Protein AF-A0A0D8XYV3-F1 (afdb_monomer)

Foldse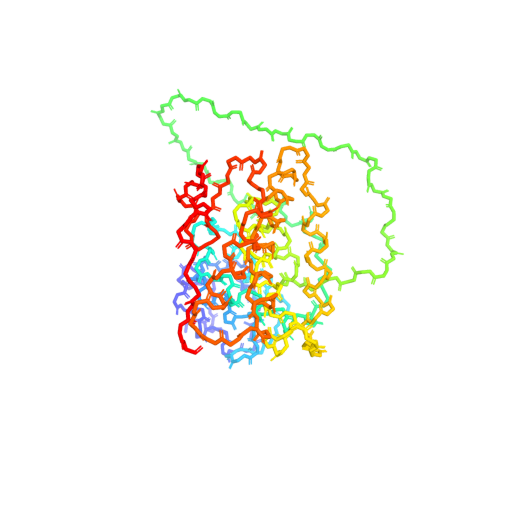ek 3Di:
DCVVCVVVCLAPLVCVLVNQVDPCCPPNLVHDQHDLVVLLVQLDPPRHHNDPSSVVSSLVSLVVDDPVSCLVCLLSLLVSLLSQPPFDPDPVVPPVPPDDDPPDDDDPDDDDDDPPPPDDDPPPPDDDDDDDRGGSSLVSQLVSLLVDLLSLLLNLVSLQVQQAPDPVRPHGDPRRNVSSVVSNVSSLVSQDDPSNVLSCLVVVQVVLLVCLCVQLVVFDPDPRSQVSSLVSLVVGDRPDWAADNVDRVHIDDDDPSNPDDDDPD

Organism: Dictyocaulus viviparus (NCBI:txid29172)

Structure (mmCIF, N/CA/C/O backbone):
data_AF-A0A0D8XYV3-F1
#
_entry.id   AF-A0A0D8XYV3-F1
#
loop_
_atom_site.group_PDB
_atom_site.id
_atom_site.type_symbol
_atom_site.label_atom_id
_atom_site.label_alt_id
_atom_site.label_comp_id
_atom_site.label_asym_id
_atom_site.label_entity_id
_atom_site.label_seq_id
_atom_site.pdbx_PDB_ins_code
_atom_site.Cartn_x
_atom_site.Cartn_y
_atom_site.Cartn_z
_atom_site.occupancy
_atom_site.B_iso_or_equiv
_atom_site.auth_seq_id
_atom_site.auth_comp_id
_atom_site.auth_asym_id
_atom_site.auth_atom_id
_atom_site.pdbx_PDB_model_num
ATOM 1 N N . MET A 1 1 ? 27.106 -12.490 -27.593 1.00 59.62 1 MET A N 1
ATOM 2 C CA . MET A 1 1 ? 25.856 -12.233 -28.343 1.00 59.62 1 MET A CA 1
ATOM 3 C C . MET A 1 1 ? 25.058 -11.089 -27.741 1.00 59.62 1 MET A C 1
ATOM 5 O O . MET A 1 1 ? 24.997 -10.066 -28.399 1.00 59.62 1 MET A O 1
ATOM 9 N N . VAL A 1 2 ? 24.574 -11.189 -26.493 1.00 62.56 2 VAL A N 1
ATOM 10 C CA . VAL A 1 2 ? 23.788 -10.130 -25.807 1.00 62.56 2 VAL A CA 1
ATOM 11 C C . VAL A 1 2 ? 24.398 -8.721 -25.936 1.00 62.56 2 VAL A C 1
ATOM 13 O O . VAL A 1 2 ? 23.690 -7.763 -26.206 1.00 62.56 2 VAL A O 1
ATOM 16 N N . ARG A 1 3 ? 25.727 -8.604 -25.822 1.00 67.44 3 ARG A N 1
ATOM 17 C CA . ARG A 1 3 ? 26.468 -7.332 -25.942 1.00 67.44 3 ARG A CA 1
ATOM 18 C C . ARG A 1 3 ? 26.618 -6.794 -27.366 1.00 67.44 3 ARG A C 1
ATOM 20 O O . ARG A 1 3 ? 26.698 -5.592 -27.559 1.00 67.44 3 ARG A O 1
ATOM 27 N N . LEU A 1 4 ? 26.748 -7.690 -28.341 1.00 72.81 4 LEU A N 1
ATOM 28 C CA . LEU A 1 4 ? 27.068 -7.336 -29.729 1.00 72.81 4 LEU A CA 1
ATOM 29 C C . LEU A 1 4 ? 25.800 -7.074 -30.546 1.00 72.81 4 LEU A C 1
ATOM 31 O O . LEU A 1 4 ? 25.838 -6.308 -31.499 1.00 72.81 4 LEU A O 1
ATOM 35 N N . GLN A 1 5 ? 24.693 -7.719 -30.170 1.00 79.75 5 GLN A N 1
ATOM 36 C CA . GLN A 1 5 ? 23.411 -7.615 -30.854 1.00 79.75 5 GLN A CA 1
ATOM 37 C C . GLN A 1 5 ? 22.266 -7.791 -29.837 1.00 79.75 5 GLN A C 1
ATOM 39 O O . GLN A 1 5 ? 21.660 -8.863 -29.766 1.00 79.75 5 GLN A O 1
ATOM 44 N N . PRO A 1 6 ? 21.990 -6.771 -29.004 1.00 79.12 6 PRO A N 1
ATOM 45 C CA . PRO A 1 6 ? 20.964 -6.850 -27.960 1.00 79.12 6 PRO A CA 1
ATOM 46 C C . PRO A 1 6 ? 19.558 -7.090 -28.527 1.00 79.12 6 PRO A C 1
ATOM 48 O O . PRO A 1 6 ? 18.758 -7.788 -27.913 1.00 79.12 6 PRO A O 1
ATOM 51 N N . GLU A 1 7 ? 19.280 -6.608 -29.740 1.00 80.56 7 GLU A N 1
ATOM 52 C CA . GLU A 1 7 ? 18.013 -6.841 -30.448 1.00 80.56 7 GLU A CA 1
ATOM 53 C C . GLU A 1 7 ? 17.745 -8.326 -30.732 1.00 80.56 7 GLU A C 1
ATOM 55 O O . GLU A 1 7 ? 16.598 -8.760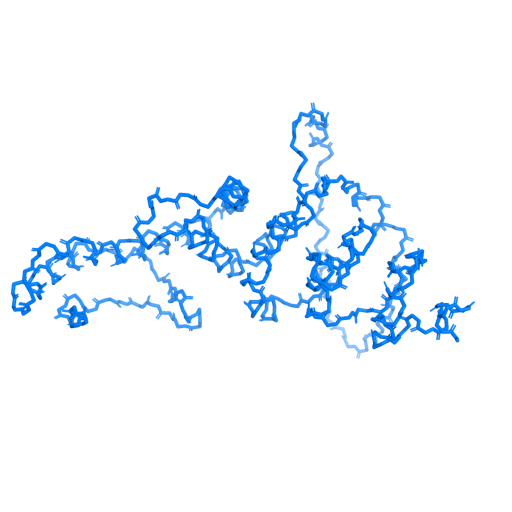 -30.731 1.00 80.56 7 GLU A O 1
ATOM 60 N N . ALA A 1 8 ? 18.791 -9.137 -30.918 1.00 84.31 8 ALA A N 1
ATOM 61 C CA . ALA A 1 8 ? 18.629 -10.565 -31.189 1.00 84.31 8 ALA A CA 1
ATOM 62 C C . ALA A 1 8 ? 18.135 -11.351 -29.964 1.00 84.31 8 ALA A C 1
ATOM 64 O O . ALA A 1 8 ? 17.688 -12.483 -30.112 1.00 84.31 8 ALA A O 1
ATOM 65 N N . VAL A 1 9 ? 18.223 -10.775 -28.760 1.00 86.75 9 VAL A N 1
ATOM 66 C CA . VAL A 1 9 ? 17.868 -11.431 -27.490 1.00 86.75 9 VAL A CA 1
ATOM 67 C C . VAL A 1 9 ? 16.826 -10.656 -26.683 1.00 86.75 9 VAL A C 1
ATOM 69 O O . VAL A 1 9 ? 16.429 -11.117 -25.619 1.00 86.75 9 VAL A O 1
ATOM 72 N N . SER A 1 10 ? 16.350 -9.507 -27.173 1.00 86.62 10 SER A N 1
ATOM 73 C CA . SER A 1 10 ? 15.409 -8.635 -26.449 1.00 86.62 10 SER A CA 1
ATOM 74 C C . SER A 1 10 ? 14.051 -9.291 -26.177 1.00 86.62 10 SER A C 1
ATOM 76 O O . SER A 1 10 ? 13.342 -8.885 -25.261 1.00 86.62 10 SER A O 1
ATOM 78 N N . HIS A 1 11 ? 13.700 -10.325 -26.943 1.00 89.38 11 HIS A N 1
ATOM 79 C CA . HIS A 1 11 ? 12.503 -11.143 -26.750 1.00 89.38 11 HIS A CA 1
ATOM 80 C C . HIS A 1 11 ? 12.613 -12.126 -25.568 1.00 89.38 11 HIS A C 1
ATOM 82 O O . HIS A 1 11 ? 11.607 -12.715 -25.181 1.00 89.38 11 HIS A O 1
ATOM 88 N N . MET A 1 12 ? 13.811 -12.310 -25.001 1.00 91.31 12 MET A N 1
ATOM 89 C CA . MET A 1 12 ? 14.082 -13.213 -23.881 1.00 91.31 12 MET A CA 1
ATOM 90 C C . MET A 1 12 ? 14.310 -12.404 -22.593 1.00 91.31 12 MET A C 1
ATOM 92 O O . MET A 1 12 ? 15.411 -11.877 -22.389 1.00 91.31 12 MET A O 1
ATOM 96 N N . PRO A 1 13 ? 13.319 -12.289 -21.690 1.00 90.88 13 PRO A N 1
ATOM 97 C CA . PRO A 1 13 ? 13.474 -11.508 -20.462 1.00 90.88 13 PRO A CA 1
ATOM 98 C C . PRO A 1 13 ? 14.575 -12.053 -19.533 1.00 90.88 13 PRO A C 1
ATOM 100 O O . PRO A 1 13 ? 15.171 -11.291 -18.771 1.00 90.88 13 PRO A O 1
ATOM 103 N N . GLU A 1 14 ? 14.919 -13.340 -19.619 1.00 90.44 14 GLU A N 1
ATOM 104 C CA . GLU A 1 14 ? 15.987 -13.975 -18.835 1.00 90.44 14 GLU A CA 1
ATOM 105 C C . GLU A 1 14 ? 17.388 -13.470 -19.210 1.00 90.44 14 GLU A C 1
ATOM 107 O O . GLU A 1 14 ? 18.322 -13.587 -18.414 1.00 90.44 14 GLU A O 1
ATOM 112 N N . ALA A 1 15 ? 17.554 -12.888 -20.403 1.00 90.12 15 ALA A N 1
ATOM 113 C CA . ALA A 1 15 ? 18.817 -12.287 -20.828 1.00 90.12 15 ALA A CA 1
ATOM 114 C C . ALA A 1 15 ? 19.040 -10.889 -20.220 1.00 90.12 15 ALA A C 1
ATOM 116 O O . ALA A 1 15 ? 20.171 -10.389 -20.219 1.00 90.12 15 ALA A O 1
ATOM 117 N N . LEU A 1 16 ? 17.988 -10.264 -19.673 1.00 89.69 16 LEU A N 1
ATOM 118 C CA . LEU A 1 16 ? 18.017 -8.886 -19.183 1.00 89.69 16 LEU A CA 1
ATOM 119 C C . LEU A 1 16 ? 19.028 -8.674 -18.040 1.00 89.69 16 LEU A C 1
ATOM 121 O O . LEU A 1 16 ? 19.813 -7.731 -18.131 1.00 89.69 16 LEU A O 1
ATOM 125 N N . PRO A 1 17 ? 19.122 -9.544 -17.010 1.00 89.44 17 PRO A N 1
ATOM 126 C CA . PRO A 1 17 ? 20.128 -9.402 -15.954 1.00 89.44 17 PRO A CA 1
ATOM 127 C C . PRO A 1 17 ? 21.573 -9.415 -16.465 1.00 89.44 17 PRO A C 1
ATOM 129 O O . PRO A 1 17 ? 22.453 -8.822 -15.845 1.00 89.44 17 PRO A O 1
ATOM 132 N N . ILE A 1 18 ? 21.836 -10.112 -17.575 1.00 87.31 18 ILE A N 1
ATOM 133 C CA . ILE A 1 18 ? 23.169 -10.177 -18.188 1.00 87.31 18 ILE A CA 1
ATOM 134 C C . ILE A 1 18 ? 23.442 -8.886 -18.960 1.00 87.31 18 ILE A C 1
ATOM 136 O O . ILE A 1 18 ? 24.534 -8.338 -18.852 1.00 87.31 18 ILE A O 1
ATOM 140 N N . PHE A 1 19 ? 22.445 -8.387 -19.694 1.00 85.81 19 PHE A N 1
ATOM 141 C CA . PHE A 1 19 ? 22.530 -7.134 -20.441 1.00 85.81 19 PHE A CA 1
ATOM 142 C C . PHE A 1 19 ? 22.764 -5.918 -19.533 1.00 85.81 19 PHE A C 1
ATOM 144 O O . PHE A 1 19 ? 23.642 -5.104 -19.802 1.00 85.81 19 PHE A O 1
ATOM 151 N N . LEU A 1 20 ? 22.038 -5.833 -18.415 1.00 86.69 20 LEU A N 1
ATOM 152 C CA . LEU A 1 20 ? 22.082 -4.691 -17.495 1.00 86.69 20 LEU A CA 1
ATOM 153 C C . LEU A 1 20 ? 23.380 -4.554 -16.686 1.00 86.69 20 LEU A C 1
ATOM 155 O O . LEU A 1 20 ? 23.578 -3.540 -16.019 1.00 86.69 20 LEU A O 1
ATOM 159 N N . ARG A 1 21 ? 24.262 -5.560 -16.707 1.00 81.75 21 ARG A N 1
ATOM 160 C CA . ARG A 1 21 ? 25.579 -5.486 -16.048 1.00 81.75 21 ARG A CA 1
ATOM 161 C C . ARG A 1 21 ? 26.592 -4.649 -16.830 1.00 81.75 21 ARG A C 1
ATOM 163 O O . ARG A 1 21 ? 27.647 -4.336 -16.285 1.00 81.75 21 ARG A O 1
ATOM 170 N N . ASP A 1 22 ? 26.281 -4.297 -18.074 1.00 69.81 22 ASP A N 1
ATOM 171 C CA . ASP A 1 22 ? 27.136 -3.489 -18.937 1.00 69.81 22 ASP A CA 1
ATOM 172 C C . ASP A 1 22 ? 26.581 -2.069 -19.127 1.00 69.81 22 ASP A C 1
ATOM 174 O O . ASP A 1 22 ? 25.395 -1.801 -18.955 1.00 69.81 22 ASP A O 1
ATOM 178 N N . SER A 1 23 ? 27.447 -1.136 -19.525 1.00 59.84 23 SER A N 1
ATOM 179 C CA . SER A 1 23 ? 27.144 0.302 -19.581 1.00 59.84 23 SER A CA 1
ATOM 180 C C . SER A 1 23 ? 26.202 0.736 -20.717 1.00 59.84 23 SER A C 1
ATOM 182 O O . SER A 1 23 ? 25.879 1.920 -20.815 1.00 59.84 23 SER A O 1
ATOM 184 N N . SER A 1 24 ? 25.780 -0.173 -21.604 1.00 67.69 24 SER A N 1
ATOM 185 C CA . SER A 1 24 ? 24.908 0.159 -22.739 1.00 67.69 24 SER A CA 1
ATOM 186 C C . SER A 1 24 ? 23.449 -0.134 -22.397 1.00 67.69 24 SER A C 1
ATOM 188 O O . SER A 1 24 ? 22.956 -1.230 -22.623 1.00 67.69 24 SER A O 1
ATOM 190 N N . ILE A 1 25 ? 22.756 0.866 -21.853 1.00 73.38 25 ILE A N 1
ATOM 191 C CA . ILE A 1 25 ? 21.325 0.793 -21.489 1.00 73.38 25 ILE A CA 1
ATOM 192 C C . ILE A 1 25 ? 20.432 1.210 -22.680 1.00 73.38 25 ILE A C 1
ATOM 194 O O . ILE A 1 25 ? 19.200 1.162 -22.617 1.00 73.38 25 ILE A O 1
ATOM 198 N N . ALA A 1 26 ? 21.050 1.611 -23.798 1.00 68.56 26 ALA A N 1
ATOM 199 C CA . ALA A 1 26 ? 20.346 1.900 -25.038 1.00 68.56 26 ALA A CA 1
ATOM 200 C C . ALA A 1 26 ? 19.484 0.689 -25.431 1.00 68.56 26 ALA A C 1
ATOM 202 O O . ALA A 1 26 ? 19.934 -0.452 -25.354 1.00 68.56 26 ALA A O 1
ATOM 203 N N . HIS A 1 27 ? 18.244 0.944 -25.846 1.00 76.12 27 HIS A N 1
ATOM 204 C CA . HIS A 1 27 ? 17.263 -0.063 -26.275 1.00 76.12 27 HIS A CA 1
ATOM 205 C C . HIS A 1 27 ? 16.573 -0.888 -25.177 1.00 76.12 27 HIS A C 1
ATOM 207 O O . HIS A 1 27 ? 15.691 -1.660 -25.524 1.00 76.12 27 HIS A O 1
ATOM 213 N N . VAL A 1 28 ? 16.849 -0.715 -23.873 1.00 85.44 28 VAL A N 1
ATOM 214 C CA . VAL A 1 28 ? 16.142 -1.506 -22.830 1.00 85.44 28 VAL A CA 1
ATOM 215 C C . VAL A 1 28 ? 14.613 -1.331 -22.863 1.00 85.44 28 VAL A C 1
ATOM 217 O O . VAL A 1 28 ? 13.876 -2.259 -22.557 1.00 85.44 28 VAL A O 1
ATOM 220 N N . LEU A 1 29 ? 14.120 -0.172 -23.313 1.00 86.31 29 LEU A N 1
ATOM 221 C CA . LEU A 1 29 ? 12.684 0.120 -23.430 1.00 86.31 29 LEU A CA 1
ATOM 222 C C . LEU A 1 29 ? 11.945 -0.753 -24.460 1.00 86.31 29 LEU A C 1
ATOM 224 O O . LEU A 1 29 ? 10.721 -0.796 -24.433 1.00 86.31 29 LEU A O 1
ATOM 228 N N . THR A 1 30 ? 12.652 -1.423 -25.374 1.00 85.19 30 THR A N 1
ATOM 229 C CA . THR A 1 30 ? 12.041 -2.299 -26.390 1.00 85.19 30 THR A CA 1
ATOM 230 C C . THR A 1 30 ? 12.120 -3.782 -26.026 1.00 85.19 30 THR A C 1
ATOM 232 O O . THR A 1 30 ? 11.785 -4.638 -26.845 1.00 85.19 30 THR A O 1
ATOM 235 N N . TRP A 1 31 ? 12.581 -4.105 -24.815 1.00 91.00 31 TRP A N 1
ATOM 236 C CA . TRP A 1 31 ? 12.692 -5.484 -24.350 1.00 91.00 31 TRP A CA 1
ATOM 237 C C . TRP A 1 31 ? 11.334 -6.072 -23.967 1.00 91.00 31 TRP A C 1
ATOM 239 O O . TRP A 1 31 ? 10.420 -5.359 -23.551 1.00 91.00 31 TRP A O 1
ATOM 249 N N . ALA A 1 32 ? 11.225 -7.398 -24.068 1.00 93.06 32 ALA A N 1
ATOM 250 C CA . ALA A 1 32 ? 10.077 -8.150 -23.582 1.00 93.06 32 ALA A CA 1
ATOM 251 C C . ALA A 1 32 ? 9.823 -7.883 -22.091 1.00 93.06 32 ALA A C 1
ATOM 253 O O . ALA A 1 32 ? 10.744 -7.581 -21.329 1.00 93.06 32 ALA A O 1
ATOM 254 N N . ILE A 1 33 ? 8.562 -8.011 -21.673 1.00 94.56 33 ILE A N 1
ATOM 255 C CA . ILE A 1 33 ? 8.130 -7.804 -20.287 1.00 94.56 33 ILE A CA 1
ATOM 256 C C . ILE A 1 33 ? 8.833 -8.826 -19.383 1.00 94.56 33 ILE A C 1
ATOM 258 O O . ILE A 1 33 ? 8.713 -10.033 -19.590 1.00 94.56 33 ILE A O 1
ATOM 262 N N . CYS A 1 34 ? 9.571 -8.348 -18.379 1.00 95.94 34 CYS A N 1
ATOM 263 C CA . CYS A 1 34 ? 10.203 -9.203 -17.375 1.00 95.94 34 CYS A CA 1
ATOM 264 C C . CYS A 1 34 ? 9.282 -9.442 -16.166 1.00 95.94 34 CYS A C 1
ATOM 266 O O . CYS A 1 34 ? 8.194 -8.870 -16.066 1.00 95.94 34 CYS A O 1
ATOM 268 N N . SER A 1 35 ? 9.696 -10.306 -15.233 1.00 96.94 35 SER A N 1
ATOM 269 C CA . SER A 1 35 ? 8.917 -10.586 -14.017 1.00 96.94 35 SER A CA 1
ATOM 270 C C . SER A 1 35 ? 8.796 -9.348 -13.109 1.00 96.94 35 SER A C 1
ATOM 272 O O . SER A 1 35 ? 9.703 -8.507 -13.109 1.00 96.94 35 SER A O 1
ATOM 274 N N . PRO A 1 36 ? 7.751 -9.236 -12.261 1.00 97.56 36 PRO A N 1
ATOM 275 C CA . PRO A 1 36 ? 7.618 -8.103 -11.343 1.00 97.56 36 PRO A CA 1
ATOM 276 C C . PRO A 1 36 ? 8.818 -7.986 -10.399 1.00 97.56 36 PRO A C 1
ATOM 278 O O . PRO A 1 36 ? 9.320 -6.894 -10.160 1.00 97.56 36 PRO A O 1
ATOM 281 N N . THR A 1 37 ? 9.348 -9.121 -9.930 1.00 96.31 37 THR A N 1
ATOM 282 C CA . THR A 1 37 ? 10.561 -9.173 -9.103 1.00 96.31 37 THR A CA 1
ATOM 283 C C . THR A 1 37 ? 11.764 -8.542 -9.806 1.00 96.31 37 THR A C 1
ATOM 285 O O . THR A 1 37 ? 12.513 -7.787 -9.185 1.00 96.31 37 THR A O 1
ATOM 288 N N . MET A 1 38 ? 11.945 -8.818 -11.103 1.00 96.00 38 MET A N 1
ATOM 289 C CA . MET A 1 38 ? 13.021 -8.215 -11.886 1.00 96.00 38 MET A CA 1
ATOM 290 C C . MET A 1 38 ? 12.790 -6.711 -12.066 1.00 96.00 38 MET A C 1
ATOM 292 O O . MET A 1 38 ? 13.710 -5.933 -11.828 1.00 96.00 38 MET A O 1
ATOM 296 N N . ALA A 1 39 ? 11.572 -6.282 -12.403 1.00 96.56 39 ALA A N 1
ATOM 297 C CA . ALA A 1 39 ? 11.246 -4.861 -12.531 1.00 96.56 39 ALA A CA 1
ATOM 298 C C . ALA A 1 39 ? 11.486 -4.085 -11.223 1.00 96.56 39 ALA A C 1
ATOM 300 O O . ALA A 1 39 ? 12.151 -3.053 -11.230 1.00 96.56 39 ALA A O 1
ATOM 301 N N . LEU A 1 40 ? 11.041 -4.619 -10.081 1.00 95.62 40 LEU A N 1
ATOM 302 C CA . LEU A 1 40 ? 11.269 -4.026 -8.757 1.00 95.62 40 LEU A CA 1
ATOM 303 C C . LEU A 1 40 ? 12.760 -3.901 -8.422 1.00 95.62 40 LEU A C 1
ATOM 305 O O . LEU A 1 40 ? 13.170 -2.927 -7.790 1.00 95.62 40 LEU A O 1
ATOM 309 N N . SER A 1 41 ? 13.593 -4.846 -8.876 1.00 94.88 41 SER A N 1
ATOM 310 C CA . SER A 1 41 ? 15.048 -4.767 -8.678 1.00 94.88 41 SER A CA 1
ATOM 311 C C . SER A 1 41 ? 15.683 -3.547 -9.357 1.00 94.88 41 SER A C 1
ATOM 313 O O . SER A 1 41 ? 16.718 -3.078 -8.892 1.00 94.88 41 SER A O 1
ATOM 315 N N . LEU A 1 42 ? 15.046 -3.003 -10.403 1.00 93.25 42 LEU A N 1
ATOM 316 C CA . LEU A 1 42 ? 15.492 -1.812 -11.136 1.00 93.25 42 LEU A CA 1
ATOM 317 C C . LEU A 1 42 ? 15.022 -0.499 -10.502 1.00 93.25 42 LEU A C 1
ATOM 319 O O . LEU A 1 42 ? 15.542 0.560 -10.847 1.00 93.25 42 LEU A O 1
ATOM 323 N N . LEU A 1 43 ? 14.061 -0.560 -9.575 1.00 93.12 43 LEU A N 1
ATOM 324 C CA . LEU A 1 43 ? 13.578 0.599 -8.818 1.00 93.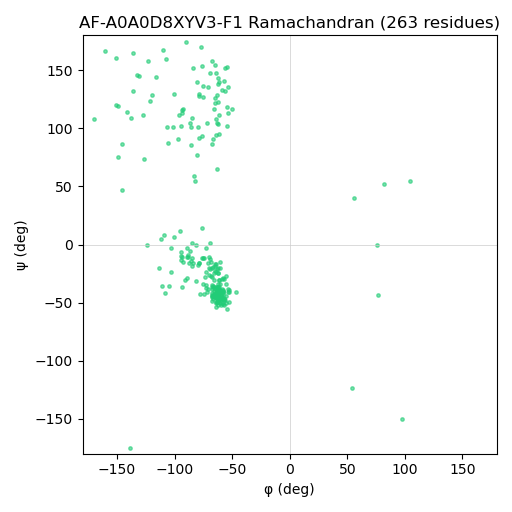12 43 LEU A CA 1
ATOM 325 C C . LEU A 1 43 ? 14.414 0.871 -7.560 1.00 93.12 43 LEU A C 1
ATOM 327 O O . LEU A 1 43 ? 14.187 1.859 -6.868 1.00 93.12 43 LEU A O 1
ATOM 331 N N . THR A 1 44 ? 15.379 0.003 -7.238 1.00 90.12 44 THR A N 1
ATOM 332 C CA . THR A 1 44 ? 16.239 0.153 -6.058 1.00 90.12 44 THR A CA 1
ATOM 333 C C . THR A 1 44 ? 17.709 -0.024 -6.436 1.00 90.12 44 THR A C 1
ATOM 335 O O . THR A 1 44 ? 18.028 -0.881 -7.257 1.00 90.12 44 THR A O 1
ATOM 338 N N . PRO A 1 45 ? 18.645 0.699 -5.800 1.00 89.31 45 PRO A N 1
ATOM 339 C CA . PRO A 1 45 ? 20.067 0.619 -6.130 1.00 89.31 45 PRO A CA 1
ATOM 340 C C . PRO A 1 45 ? 20.757 -0.653 -5.594 1.00 89.31 45 PRO A C 1
ATOM 342 O O . PRO A 1 45 ? 21.982 -0.698 -5.512 1.00 89.31 45 PRO A O 1
ATOM 345 N N . ARG A 1 46 ? 20.005 -1.681 -5.162 1.00 88.25 46 ARG A N 1
ATOM 346 C CA . ARG A 1 46 ? 20.574 -2.869 -4.496 1.00 88.25 46 ARG A CA 1
ATOM 347 C C . ARG A 1 46 ? 21.343 -3.776 -5.450 1.00 88.25 46 ARG A C 1
ATOM 349 O O . ARG A 1 46 ? 22.362 -4.335 -5.060 1.00 88.25 46 ARG A O 1
ATOM 356 N N . GLN A 1 47 ? 20.812 -3.979 -6.654 1.00 87.31 47 GLN A N 1
ATOM 357 C CA . GLN A 1 47 ? 21.387 -4.897 -7.644 1.00 87.31 47 GLN A CA 1
ATOM 358 C C . GLN A 1 47 ? 21.974 -4.160 -8.847 1.00 87.31 47 GLN A C 1
ATOM 360 O O . GLN A 1 47 ? 23.001 -4.582 -9.373 1.00 87.31 47 GLN A O 1
ATOM 365 N N . TYR A 1 48 ? 21.345 -3.057 -9.256 1.00 87.06 48 TYR A N 1
ATOM 366 C CA . TYR A 1 48 ? 21.750 -2.254 -10.405 1.00 87.06 48 TYR A CA 1
ATOM 367 C C . TYR A 1 48 ? 21.766 -0.773 -10.016 1.00 87.06 48 TYR A C 1
ATOM 369 O O . TYR A 1 48 ? 20.919 -0.353 -9.225 1.00 87.06 48 TYR A O 1
ATOM 377 N N . PRO A 1 49 ? 22.687 0.042 -10.560 1.00 85.81 49 PRO A N 1
ATOM 378 C CA . PRO A 1 49 ? 22.618 1.489 -10.405 1.00 85.81 49 PRO A CA 1
ATOM 379 C C . PRO A 1 49 ? 21.285 2.034 -10.930 1.00 85.81 49 PRO A C 1
ATOM 381 O O . PRO A 1 49 ? 20.796 1.596 -11.974 1.00 85.81 49 PRO A O 1
ATOM 384 N N . LEU A 1 50 ? 20.711 3.014 -10.229 1.00 85.38 50 LEU A N 1
ATOM 385 C CA . LEU A 1 50 ? 19.499 3.680 -10.697 1.00 85.38 50 LEU A CA 1
ATOM 386 C C . LEU A 1 50 ? 19.797 4.442 -11.987 1.00 85.38 50 LEU A C 1
ATOM 388 O O . LEU A 1 50 ? 20.697 5.282 -12.034 1.00 85.38 50 LEU A O 1
ATOM 392 N N . HIS A 1 51 ? 19.012 4.164 -13.022 1.00 85.50 51 HIS A N 1
ATOM 393 C CA . HIS A 1 51 ? 19.112 4.843 -14.302 1.00 85.50 51 HIS A CA 1
ATOM 394 C C . HIS A 1 51 ? 17.705 5.192 -14.812 1.00 85.50 51 HIS A C 1
ATOM 396 O O . HIS A 1 51 ? 16.845 4.311 -14.843 1.00 85.50 51 HIS A O 1
ATOM 402 N N . PRO A 1 52 ? 17.433 6.434 -15.262 1.00 85.62 52 PRO A N 1
ATOM 403 C CA . PRO A 1 52 ? 16.080 6.850 -15.647 1.00 85.62 52 PRO A CA 1
ATOM 404 C C . PRO A 1 52 ? 15.416 5.924 -16.675 1.00 85.62 52 PRO A C 1
ATOM 406 O O . PRO A 1 52 ? 14.233 5.624 -16.569 1.00 85.62 52 PRO A O 1
ATOM 409 N N . VAL A 1 53 ? 16.186 5.414 -17.641 1.00 86.62 53 VAL A N 1
ATOM 410 C CA . VAL A 1 53 ? 15.670 4.521 -18.692 1.00 86.62 53 VAL A CA 1
ATOM 411 C C . VAL A 1 53 ? 15.305 3.129 -18.147 1.00 86.62 53 VAL A C 1
ATOM 413 O O . VAL A 1 53 ? 14.289 2.571 -18.555 1.00 86.62 53 VAL A O 1
ATOM 416 N N . THR A 1 54 ? 16.077 2.566 -17.207 1.00 89.50 54 THR A N 1
ATOM 417 C CA . THR A 1 54 ? 15.739 1.258 -16.606 1.00 89.50 54 THR A CA 1
ATOM 418 C C . THR A 1 54 ? 14.555 1.375 -15.655 1.00 89.50 54 THR A C 1
ATOM 420 O O . THR A 1 54 ? 13.711 0.484 -15.624 1.00 89.50 54 THR A O 1
ATOM 423 N N . VAL A 1 55 ? 14.447 2.499 -14.939 1.00 91.00 55 VAL A N 1
ATOM 424 C CA . VAL A 1 55 ? 13.288 2.824 -14.099 1.00 91.00 55 VAL A CA 1
ATOM 425 C C . VAL A 1 55 ? 12.029 2.984 -14.956 1.00 91.00 55 VAL A C 1
ATOM 427 O O . VAL A 1 55 ? 10.996 2.409 -14.630 1.00 91.00 55 VAL A O 1
ATOM 430 N N . GLN A 1 56 ? 12.110 3.686 -16.092 1.00 89.94 56 GLN A N 1
ATOM 431 C CA . GLN A 1 56 ? 10.994 3.798 -17.040 1.00 89.94 56 GLN A CA 1
ATOM 432 C C . GLN A 1 56 ? 10.537 2.436 -17.565 1.00 89.94 56 GLN A C 1
ATOM 434 O O . GLN A 1 56 ? 9.340 2.152 -17.549 1.00 89.94 56 GLN A O 1
ATOM 439 N N . TYR A 1 57 ? 11.480 1.586 -17.982 1.00 92.50 57 TYR A N 1
ATOM 440 C CA . TYR A 1 57 ? 11.180 0.213 -18.386 1.00 92.50 57 TYR A CA 1
ATOM 441 C C . TYR A 1 57 ? 10.484 -0.562 -17.254 1.00 92.50 57 TYR A C 1
ATOM 443 O O . TYR A 1 57 ? 9.440 -1.169 -17.472 1.00 92.50 57 TYR A O 1
ATOM 451 N N . ALA A 1 58 ? 10.996 -0.483 -16.023 1.00 95.31 58 ALA A N 1
ATOM 452 C CA . ALA A 1 58 ? 10.396 -1.152 -14.870 1.00 95.31 58 ALA A CA 1
ATOM 453 C C . ALA A 1 58 ? 8.968 -0.669 -14.576 1.00 95.31 58 ALA A C 1
ATOM 455 O O . ALA A 1 58 ? 8.082 -1.485 -14.326 1.00 95.31 58 ALA A O 1
ATOM 456 N N . VAL A 1 59 ? 8.718 0.641 -14.658 1.00 94.56 59 VAL A N 1
ATOM 457 C CA . VAL A 1 59 ? 7.373 1.219 -14.513 1.00 94.56 59 VAL A CA 1
ATOM 458 C C . VAL A 1 59 ? 6.435 0.702 -15.607 1.00 94.56 59 VAL A C 1
ATOM 460 O O . VAL A 1 59 ? 5.304 0.331 -15.304 1.00 94.56 59 VAL A O 1
ATOM 463 N N . GLN A 1 60 ? 6.887 0.632 -16.864 1.00 94.00 60 GLN A N 1
ATOM 464 C CA . GLN A 1 60 ? 6.094 0.076 -17.970 1.00 94.00 60 GLN A CA 1
ATOM 465 C C . GLN A 1 60 ? 5.760 -1.403 -17.745 1.00 94.00 60 GLN A C 1
ATOM 467 O O . GLN A 1 60 ? 4.605 -1.798 -17.901 1.00 94.00 60 GLN A O 1
ATOM 472 N N . VAL A 1 61 ? 6.747 -2.197 -17.321 1.00 96.38 61 VAL A N 1
ATOM 473 C CA . VAL A 1 61 ? 6.563 -3.610 -16.974 1.00 96.38 61 VAL A CA 1
ATOM 474 C C . VAL A 1 61 ? 5.530 -3.758 -15.861 1.00 96.38 61 VAL A C 1
ATOM 476 O O . VAL A 1 61 ? 4.570 -4.506 -16.023 1.00 96.38 61 VAL A O 1
ATOM 479 N N . LEU A 1 62 ? 5.659 -3.015 -14.761 1.00 97.69 62 LEU A N 1
ATOM 480 C CA . LEU A 1 62 ? 4.739 -3.124 -13.625 1.00 97.69 62 LEU A CA 1
ATOM 481 C C . LEU A 1 62 ? 3.311 -2.701 -13.988 1.00 97.69 62 LEU A C 1
ATOM 483 O O . LEU A 1 62 ? 2.369 -3.362 -13.568 1.00 97.69 62 LEU A O 1
ATOM 487 N N . ARG A 1 63 ? 3.134 -1.678 -14.836 1.00 96.06 63 ARG A N 1
ATOM 488 C CA . ARG A 1 63 ? 1.810 -1.268 -15.347 1.00 96.06 63 ARG A CA 1
ATOM 489 C C . ARG A 1 63 ? 1.129 -2.316 -16.233 1.00 96.06 63 ARG A C 1
ATOM 491 O O . ARG A 1 63 ? -0.073 -2.212 -16.452 1.00 96.06 63 ARG A O 1
ATOM 498 N N . SER A 1 64 ? 1.875 -3.287 -16.761 1.00 96.12 64 SER A N 1
ATOM 499 C CA . SER A 1 64 ? 1.327 -4.347 -17.618 1.00 96.12 64 SER A CA 1
ATOM 500 C C . SER A 1 64 ? 0.730 -5.530 -16.845 1.00 96.12 64 SER A C 1
ATOM 502 O O . SER A 1 64 ? -0.015 -6.316 -17.427 1.00 96.12 64 SER A O 1
ATOM 504 N N . TYR A 1 65 ? 1.032 -5.663 -15.547 1.00 97.25 65 TYR A N 1
ATOM 505 C CA . TYR A 1 65 ? 0.506 -6.738 -14.702 1.00 97.25 65 TYR A CA 1
ATOM 506 C C . TYR A 1 65 ? -0.883 -6.404 -14.146 1.00 97.25 65 TYR A C 1
ATOM 508 O O . TYR A 1 65 ? -1.223 -5.241 -13.930 1.00 97.25 65 TYR A O 1
ATOM 516 N N . SER A 1 66 ? -1.687 -7.440 -13.881 1.00 96.25 66 SER A N 1
ATOM 517 C CA . SER A 1 66 ? -2.989 -7.280 -13.229 1.00 96.25 66 SER A CA 1
ATOM 518 C C . SER A 1 66 ? -2.840 -6.831 -11.775 1.00 96.25 66 SER A C 1
ATOM 520 O O . SER A 1 66 ? -1.813 -7.059 -11.127 1.00 96.25 66 SER A O 1
ATOM 522 N N . SER A 1 67 ? -3.902 -6.231 -11.235 1.00 93.38 67 SER A N 1
ATOM 523 C CA . SER A 1 67 ? -3.926 -5.789 -9.843 1.00 93.38 67 SER A CA 1
ATOM 524 C C . SER A 1 67 ? -3.674 -6.926 -8.855 1.00 93.38 67 SER A C 1
ATOM 526 O O . SER A 1 67 ? -2.898 -6.737 -7.923 1.00 93.38 67 SER A O 1
ATOM 528 N N . ASP A 1 68 ? -4.233 -8.111 -9.104 1.00 92.88 68 ASP A N 1
ATOM 529 C CA . ASP A 1 68 ? -4.091 -9.279 -8.224 1.00 92.88 68 ASP A CA 1
ATOM 530 C C . ASP A 1 68 ? -2.635 -9.724 -8.072 1.00 92.88 68 ASP A C 1
ATOM 532 O O . ASP A 1 68 ? -2.182 -10.049 -6.976 1.00 92.88 68 ASP A O 1
ATOM 536 N N . VAL A 1 69 ? -1.868 -9.675 -9.167 1.00 96.31 69 VAL A N 1
ATOM 537 C CA . VAL A 1 69 ? -0.431 -9.970 -9.135 1.00 96.31 69 VAL A CA 1
ATOM 538 C C . VAL A 1 69 ? 0.306 -8.902 -8.329 1.00 96.31 69 VAL A C 1
ATOM 540 O O . VAL A 1 69 ? 1.159 -9.227 -7.506 1.00 96.31 69 VAL A O 1
ATOM 543 N N . LEU A 1 70 ? -0.023 -7.626 -8.541 1.00 97.12 70 LEU A N 1
ATOM 544 C CA . LEU A 1 70 ? 0.665 -6.500 -7.907 1.00 97.12 70 LEU A CA 1
ATOM 545 C C . LEU A 1 70 ? 0.356 -6.345 -6.412 1.00 97.12 70 LEU A C 1
ATOM 547 O O . LEU A 1 70 ? 1.205 -5.815 -5.694 1.00 97.12 70 LEU A O 1
ATOM 551 N N . LEU A 1 71 ? -0.784 -6.851 -5.923 1.00 94.75 71 LEU A N 1
ATOM 552 C CA . LEU A 1 71 ? -1.110 -6.883 -4.489 1.00 94.75 71 LEU A CA 1
ATOM 553 C C . LEU A 1 71 ? 0.010 -7.543 -3.673 1.00 94.75 71 LEU A C 1
ATOM 555 O O . LEU A 1 71 ? 0.386 -7.052 -2.610 1.00 94.75 71 LEU A O 1
ATOM 559 N N . MET A 1 72 ? 0.611 -8.607 -4.213 1.00 95.44 72 MET A N 1
ATOM 560 C CA . MET A 1 72 ? 1.699 -9.348 -3.564 1.00 95.44 72 MET A CA 1
ATOM 561 C C . MET A 1 72 ? 3.013 -8.555 -3.463 1.00 95.44 72 MET A C 1
ATOM 563 O O . MET A 1 72 ? 3.911 -8.947 -2.717 1.00 95.44 72 MET A O 1
ATOM 567 N N . TYR A 1 73 ? 3.132 -7.458 -4.215 1.00 97.38 73 TYR A N 1
ATOM 568 C CA . TYR A 1 73 ? 4.341 -6.642 -4.327 1.00 97.38 73 TYR A CA 1
ATOM 569 C C . TYR A 1 73 ? 4.205 -5.250 -3.694 1.00 97.38 73 TYR A C 1
ATOM 571 O O . TYR A 1 73 ? 5.130 -4.438 -3.787 1.00 97.38 73 TYR A O 1
ATOM 579 N N . ILE A 1 74 ? 3.074 -4.960 -3.040 1.00 97.06 74 ILE A N 1
ATOM 580 C CA . ILE A 1 74 ? 2.817 -3.673 -2.380 1.00 97.06 74 ILE A CA 1
ATOM 581 C C . ILE A 1 74 ? 3.937 -3.274 -1.407 1.00 97.06 74 ILE A C 1
ATOM 583 O O . ILE A 1 74 ? 4.440 -2.156 -1.546 1.00 97.06 74 ILE A O 1
ATOM 587 N N . PRO A 1 75 ? 4.404 -4.144 -0.486 1.00 96.81 75 PRO A N 1
ATOM 588 C CA . PRO A 1 75 ? 5.475 -3.765 0.432 1.00 96.81 75 PRO A CA 1
ATOM 589 C C . PRO A 1 75 ? 6.751 -3.323 -0.297 1.00 96.81 75 PRO A C 1
ATOM 591 O O . PRO A 1 75 ? 7.411 -2.369 0.104 1.00 96.81 75 PRO A O 1
ATOM 594 N N . GLN A 1 76 ? 7.102 -3.989 -1.399 1.00 96.44 76 GLN A N 1
ATOM 595 C CA . GLN A 1 76 ? 8.291 -3.683 -2.190 1.00 96.44 76 GLN A CA 1
ATOM 596 C C . GLN A 1 76 ? 8.123 -2.385 -2.989 1.00 96.44 76 GLN A C 1
ATOM 598 O O . GLN A 1 76 ? 9.082 -1.622 -3.092 1.00 96.44 76 GLN A O 1
ATOM 603 N N . LEU A 1 77 ? 6.923 -2.116 -3.518 1.00 96.69 77 LEU A N 1
ATOM 604 C CA . LEU A 1 77 ? 6.595 -0.860 -4.201 1.00 96.69 77 LEU A CA 1
ATOM 605 C C . LEU A 1 77 ? 6.702 0.336 -3.250 1.00 96.69 77 LEU A C 1
ATOM 607 O O . LEU A 1 77 ? 7.385 1.307 -3.569 1.00 96.69 77 LEU A O 1
ATOM 611 N N . VAL A 1 78 ? 6.092 0.243 -2.065 1.00 96.69 78 VAL A N 1
ATOM 612 C CA . VAL A 1 78 ? 6.145 1.307 -1.049 1.00 96.69 78 VAL A CA 1
ATOM 613 C C . VAL A 1 78 ? 7.583 1.548 -0.592 1.00 96.69 78 VAL A C 1
ATOM 615 O O . VAL A 1 78 ? 8.027 2.692 -0.519 1.00 96.69 78 VAL A O 1
ATOM 618 N N . GLN A 1 79 ? 8.365 0.488 -0.371 1.00 94.62 79 GLN A N 1
ATOM 619 C CA . GLN A 1 79 ? 9.774 0.634 0.007 1.00 94.62 79 GLN A CA 1
ATOM 620 C C . GLN A 1 79 ? 10.654 1.210 -1.112 1.00 94.62 79 GLN A C 1
ATOM 622 O O . GLN A 1 79 ? 11.649 1.876 -0.817 1.00 94.62 79 GLN A O 1
ATOM 627 N N . ALA A 1 80 ? 10.303 1.005 -2.385 1.00 94.88 80 ALA A N 1
ATOM 628 C CA . ALA A 1 80 ? 11.044 1.580 -3.506 1.00 94.88 80 ALA A CA 1
ATOM 629 C C . ALA A 1 80 ? 10.968 3.120 -3.543 1.00 94.88 80 ALA A C 1
ATOM 631 O O . ALA A 1 80 ? 11.904 3.751 -4.034 1.00 94.88 80 ALA A O 1
ATOM 632 N N . VAL A 1 81 ? 9.943 3.735 -2.932 1.00 93.81 81 VAL A N 1
ATOM 633 C CA . VAL A 1 81 ? 9.819 5.203 -2.799 1.00 93.81 81 VAL A CA 1
ATOM 634 C C . VAL A 1 81 ? 11.026 5.821 -2.083 1.00 93.81 81 VAL A C 1
ATOM 636 O O . VAL A 1 81 ? 11.434 6.933 -2.408 1.00 93.81 81 VAL A O 1
ATOM 639 N N . ARG A 1 82 ? 11.688 5.078 -1.181 1.00 91.19 82 ARG A N 1
ATOM 640 C CA . ARG A 1 82 ? 12.914 5.521 -0.486 1.00 91.19 82 ARG A CA 1
ATOM 641 C C . ARG A 1 82 ? 14.029 5.945 -1.449 1.00 91.19 82 ARG A C 1
ATOM 643 O O . ARG A 1 82 ? 14.911 6.719 -1.084 1.00 91.19 82 ARG A O 1
ATOM 650 N N . HIS A 1 83 ? 14.018 5.389 -2.654 1.00 88.69 83 HIS A N 1
ATOM 651 C CA . HIS A 1 83 ? 15.045 5.578 -3.669 1.00 88.69 83 HIS A CA 1
ATOM 652 C C . HIS A 1 83 ? 14.565 6.428 -4.851 1.00 88.69 83 HIS A C 1
ATOM 654 O O . HIS A 1 83 ? 15.292 6.570 -5.834 1.00 88.69 83 HIS A O 1
ATOM 660 N N . ASP A 1 84 ? 13.373 7.017 -4.752 1.00 84.94 84 ASP A N 1
ATOM 661 C CA . ASP A 1 84 ? 12.700 7.731 -5.836 1.00 84.94 84 ASP A CA 1
ATOM 662 C C . ASP A 1 84 ? 13.202 9.180 -5.978 1.00 84.94 84 ASP A C 1
ATOM 664 O O . ASP A 1 84 ? 12.461 10.156 -5.906 1.00 84.94 84 ASP A O 1
ATOM 668 N N . THR A 1 85 ? 14.519 9.326 -6.131 1.00 67.75 85 THR A N 1
ATOM 669 C CA . THR A 1 85 ? 15.228 10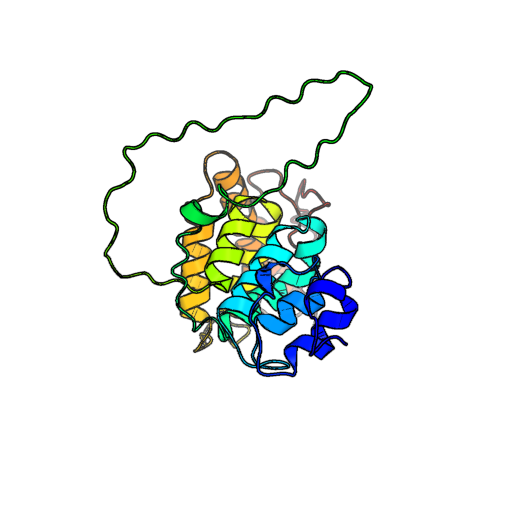.616 -6.208 1.00 67.75 85 THR A CA 1
ATOM 670 C C . THR A 1 85 ? 15.326 11.165 -7.632 1.00 67.75 85 THR A C 1
ATOM 672 O O . THR A 1 85 ? 15.731 12.312 -7.839 1.00 67.75 85 THR A O 1
ATOM 675 N N . VAL A 1 86 ? 14.951 10.366 -8.635 1.00 56.78 86 VAL A N 1
ATOM 676 C CA . VAL A 1 86 ? 14.929 10.780 -10.038 1.00 56.78 86 VAL A CA 1
ATOM 677 C C . VAL A 1 86 ? 13.587 11.457 -10.301 1.00 56.78 86 VAL A C 1
ATOM 679 O O . VAL A 1 86 ? 12.581 10.779 -10.476 1.00 56.78 86 VAL A O 1
ATOM 682 N N . GLY A 1 87 ? 13.570 12.793 -10.326 1.00 53.28 87 GLY A N 1
ATOM 683 C CA . GLY A 1 87 ? 12.359 13.562 -10.619 1.00 53.28 87 GLY A CA 1
ATOM 684 C C . GLY A 1 87 ? 11.679 13.062 -11.897 1.00 53.28 87 GLY A C 1
ATOM 685 O O . GLY A 1 87 ? 12.259 13.125 -12.986 1.00 53.28 87 GLY A O 1
ATOM 686 N N . GLY A 1 88 ? 10.459 12.554 -11.749 1.00 49.12 88 GLY A N 1
ATOM 687 C CA . GLY A 1 88 ? 9.565 12.209 -12.835 1.00 49.12 88 GLY A CA 1
ATOM 688 C C . GLY A 1 88 ? 9.260 13.479 -13.611 1.00 49.12 88 GLY A C 1
ATOM 689 O O . GLY A 1 88 ? 8.683 14.450 -13.133 1.00 49.12 88 GLY A O 1
ATOM 690 N N . SER A 1 89 ? 9.756 13.539 -14.832 1.00 40.97 89 SER A N 1
ATOM 691 C CA . SER A 1 89 ? 9.231 14.447 -15.838 1.00 40.97 89 SER A CA 1
ATOM 692 C C . SER A 1 89 ? 8.927 13.567 -17.022 1.00 40.97 89 SER A C 1
ATOM 694 O O . SER A 1 89 ? 9.692 13.523 -17.983 1.00 40.97 89 SER A O 1
ATOM 696 N N . ILE A 1 90 ? 7.853 12.783 -16.920 1.00 43.62 90 ILE A N 1
ATOM 697 C CA . ILE A 1 90 ? 7.411 12.001 -18.061 1.00 43.62 90 ILE A CA 1
ATOM 698 C C . ILE A 1 90 ? 6.337 12.794 -18.797 1.00 43.62 90 ILE A C 1
ATOM 700 O O . ILE A 1 90 ? 5.163 12.808 -18.438 1.00 43.62 90 ILE A O 1
ATOM 704 N N . ASN A 1 91 ? 6.745 13.401 -19.909 1.00 35.25 91 ASN A N 1
ATOM 705 C CA . ASN A 1 91 ? 5.868 13.653 -21.048 1.00 35.25 91 ASN A CA 1
ATOM 706 C C . ASN A 1 91 ? 5.385 12.295 -21.625 1.00 35.25 91 ASN A C 1
ATOM 708 O O . ASN A 1 91 ? 5.746 11.931 -22.743 1.00 35.25 91 ASN A O 1
ATOM 712 N N . VAL A 1 92 ? 4.603 11.505 -20.864 1.00 41.34 92 VAL A N 1
ATOM 713 C CA . VAL A 1 92 ? 4.101 10.176 -21.301 1.00 41.34 92 VAL A CA 1
ATOM 714 C C . VAL A 1 92 ? 3.129 10.326 -22.472 1.00 41.34 92 VAL A C 1
ATOM 716 O O . VAL A 1 92 ? 2.983 9.416 -23.286 1.00 41.34 92 VAL A O 1
ATOM 719 N N . ILE A 1 93 ? 2.488 11.491 -22.596 1.00 40.06 93 ILE A N 1
ATOM 720 C CA . ILE A 1 93 ? 1.465 11.745 -23.615 1.00 40.06 93 ILE A CA 1
ATOM 721 C C . ILE A 1 93 ? 2.053 11.736 -25.044 1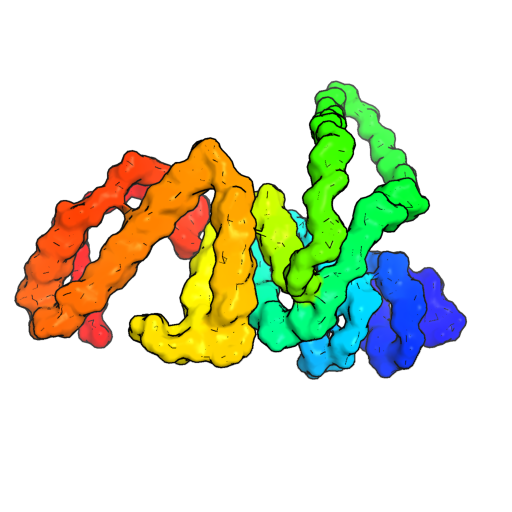.00 40.06 93 ILE A C 1
ATOM 723 O O . ILE A 1 93 ? 1.314 11.469 -25.984 1.00 40.06 93 ILE A O 1
ATOM 727 N N . ASN A 1 94 ? 3.372 11.895 -25.231 1.00 34.38 94 ASN A N 1
ATOM 728 C CA . ASN A 1 94 ? 3.977 11.871 -26.573 1.00 34.38 94 ASN A CA 1
ATOM 729 C C . ASN A 1 94 ? 4.498 10.502 -27.044 1.00 34.38 94 ASN A C 1
ATOM 731 O O . ASN A 1 94 ? 4.748 10.353 -28.235 1.00 34.38 94 ASN A O 1
ATOM 735 N N . TYR A 1 95 ? 4.668 9.502 -26.168 1.00 33.47 95 TYR A N 1
ATOM 736 C CA . TYR A 1 95 ? 5.248 8.205 -26.575 1.00 33.47 95 TYR A CA 1
ATOM 737 C C . TYR A 1 95 ? 4.228 7.072 -26.734 1.00 33.47 95 TYR A C 1
ATOM 739 O O . TYR A 1 95 ? 4.473 6.149 -27.511 1.00 33.47 95 TYR A O 1
ATOM 747 N N . LEU A 1 96 ? 3.064 7.148 -26.078 1.00 37.09 96 LEU A N 1
ATOM 748 C CA . LEU A 1 96 ? 2.012 6.130 -26.227 1.00 37.09 96 LEU A CA 1
ATOM 749 C C . LEU A 1 96 ? 1.253 6.215 -27.565 1.00 37.09 96 LEU A C 1
ATOM 751 O O . LEU A 1 96 ? 0.542 5.279 -27.914 1.00 37.09 96 LEU A O 1
ATOM 755 N N . THR A 1 97 ? 1.429 7.286 -28.343 1.00 34.41 97 THR A N 1
ATOM 756 C CA . THR A 1 97 ? 0.816 7.441 -29.674 1.00 34.41 97 THR A CA 1
ATOM 757 C C . THR A 1 97 ? 1.712 7.007 -30.834 1.00 34.41 97 THR A C 1
ATOM 759 O O . THR A 1 97 ? 1.225 6.962 -31.960 1.00 34.41 97 THR A O 1
ATOM 762 N N . VAL A 1 98 ? 2.988 6.662 -30.604 1.00 32.19 98 VAL A N 1
ATOM 763 C CA . VAL A 1 98 ? 3.938 6.449 -31.716 1.00 32.19 98 VAL A CA 1
ATOM 764 C C . VAL A 1 98 ? 4.414 4.999 -31.873 1.00 32.19 98 VAL A C 1
ATOM 766 O O . VAL A 1 98 ? 4.835 4.648 -32.966 1.00 32.19 98 VAL A O 1
ATOM 769 N N . ASN A 1 99 ? 4.322 4.118 -30.865 1.00 29.28 99 ASN A N 1
ATOM 770 C CA . ASN A 1 99 ? 4.917 2.769 -30.974 1.00 29.28 99 ASN A CA 1
ATOM 771 C C . ASN A 1 99 ? 4.150 1.634 -30.268 1.00 29.28 99 ASN A C 1
ATOM 773 O O . ASN A 1 99 ? 4.749 0.797 -29.598 1.00 29.28 99 ASN A O 1
ATOM 777 N N . LE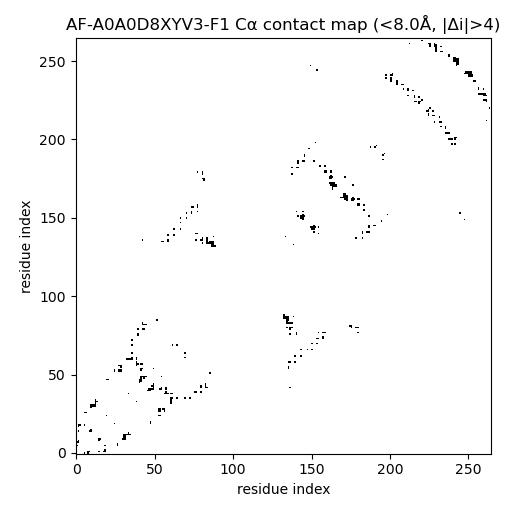U A 1 100 ? 2.832 1.546 -30.451 1.00 30.03 100 LEU A N 1
ATOM 778 C CA . LEU A 1 100 ? 2.158 0.248 -30.338 1.00 30.03 100 LEU A CA 1
ATOM 779 C C . LEU A 1 100 ? 2.012 -0.330 -31.752 1.00 30.03 100 LEU A C 1
ATOM 781 O O . LEU A 1 100 ? 1.246 0.231 -32.540 1.00 30.03 100 LEU A O 1
ATOM 785 N N . PRO A 1 101 ? 2.716 -1.419 -32.120 1.00 27.45 101 PRO A N 1
ATOM 786 C CA . PRO A 1 101 ? 2.339 -2.162 -33.309 1.00 27.45 101 PRO A CA 1
ATOM 787 C C . PRO A 1 101 ? 0.936 -2.717 -33.059 1.00 27.45 101 PRO A C 1
ATOM 789 O O . PRO A 1 101 ? 0.671 -3.310 -32.013 1.00 27.45 101 PRO A O 1
ATOM 792 N N . ALA A 1 102 ? 0.025 -2.481 -33.999 1.00 30.38 102 ALA A N 1
ATOM 793 C CA . ALA A 1 102 ? -1.310 -3.054 -33.973 1.00 30.38 102 ALA A CA 1
ATOM 794 C C . ALA A 1 102 ? -1.197 -4.583 -33.862 1.00 30.38 102 ALA A C 1
ATOM 796 O O . ALA A 1 102 ? -0.890 -5.266 -34.837 1.00 30.38 102 ALA A O 1
ATOM 797 N N . VAL A 1 103 ? -1.414 -5.133 -32.666 1.00 29.58 103 VAL A N 1
ATOM 798 C CA . VAL A 1 103 ? -1.592 -6.574 -32.502 1.00 29.58 103 VAL A CA 1
ATOM 799 C C . VAL A 1 103 ? -3.023 -6.872 -32.926 1.00 29.58 103 VAL A C 1
ATOM 801 O O . VAL A 1 103 ? -3.971 -6.754 -32.151 1.00 29.58 103 VAL A O 1
ATOM 804 N N . SER A 1 104 ? -3.179 -7.198 -34.203 1.00 26.56 104 SER A N 1
ATOM 805 C CA . SER A 1 104 ? -4.431 -7.653 -34.796 1.00 26.56 104 SER A CA 1
ATOM 806 C C . SER A 1 104 ? -4.802 -9.025 -34.223 1.00 26.56 104 SER A C 1
ATOM 808 O O . SER A 1 104 ? -4.415 -10.055 -34.769 1.00 26.56 104 SER A O 1
ATOM 810 N N . PHE A 1 105 ? -5.563 -9.066 -33.129 1.00 25.91 105 PHE A N 1
ATOM 811 C CA . PHE A 1 105 ? -6.289 -10.278 -32.748 1.00 25.91 105 PHE A CA 1
ATOM 812 C C . PHE A 1 105 ? -7.556 -10.371 -33.604 1.00 25.91 105 PHE A C 1
ATOM 814 O O . PHE A 1 105 ? -8.552 -9.693 -33.354 1.00 25.91 105 PHE A O 1
ATOM 821 N N . MET A 1 106 ? -7.526 -11.211 -34.640 1.00 24.47 106 MET A N 1
ATOM 822 C CA . MET A 1 106 ? -8.750 -11.659 -35.303 1.00 24.47 106 MET A CA 1
ATOM 823 C C . MET A 1 106 ? -9.477 -12.628 -34.363 1.00 24.47 106 MET A C 1
ATOM 825 O O . MET A 1 106 ? -9.065 -13.774 -34.210 1.00 24.47 106 MET A O 1
ATOM 829 N N . SER A 1 107 ? -10.557 -12.167 -33.731 1.00 28.22 107 SER A N 1
ATOM 830 C CA . SER A 1 107 ? -11.532 -13.034 -33.062 1.00 28.22 107 SER A CA 1
ATOM 831 C C . SER A 1 107 ? -12.672 -13.345 -34.029 1.00 28.22 107 SER A C 1
ATOM 833 O O . SER A 1 107 ? -13.425 -12.461 -34.439 1.00 28.22 107 SER A O 1
ATOM 835 N N . SER A 1 108 ? -12.803 -14.619 -34.390 1.00 31.12 108 SER A N 1
ATOM 836 C CA . SER A 1 108 ? -13.924 -15.180 -35.141 1.00 31.12 108 SER A CA 1
ATOM 837 C C . SER A 1 108 ? -15.095 -15.513 -34.213 1.00 31.12 108 SER A C 1
ATOM 839 O O . SER A 1 108 ? -15.501 -16.665 -34.122 1.00 31.12 108 SER A O 1
ATOM 841 N N . SER A 1 109 ? -15.625 -14.529 -33.490 1.00 30.02 109 SER A N 1
ATOM 842 C CA . SER A 1 109 ? -16.925 -14.655 -32.815 1.00 30.02 109 SER A CA 1
ATOM 843 C C . SER A 1 109 ? -17.345 -13.290 -32.282 1.00 30.02 109 SER A C 1
ATOM 845 O O . SER A 1 109 ? -16.735 -12.746 -31.366 1.00 30.02 109 SER A O 1
ATOM 847 N N . GLY A 1 110 ? -18.356 -12.708 -32.928 1.00 34.00 110 GLY A N 1
ATOM 848 C CA . GLY A 1 110 ? -18.807 -11.341 -32.710 1.00 34.00 110 GLY A CA 1
ATOM 849 C C . GLY A 1 110 ? -19.360 -11.095 -31.309 1.00 34.00 110 GLY A C 1
ATOM 850 O O . GLY A 1 110 ? -20.486 -11.465 -30.990 1.00 34.00 110 GLY A O 1
ATOM 851 N N . THR A 1 111 ? -18.600 -10.370 -30.497 1.00 28.50 111 THR A N 1
ATOM 852 C CA . THR A 1 111 ? -19.136 -9.580 -29.386 1.00 28.50 111 THR A CA 1
ATOM 853 C C . THR A 1 111 ? -18.394 -8.249 -29.384 1.00 28.50 111 THR A C 1
ATOM 855 O O . THR A 1 111 ? -17.190 -8.193 -29.148 1.00 28.50 111 THR A O 1
ATOM 858 N N . GLN A 1 112 ? -19.098 -7.181 -29.757 1.00 28.92 112 GLN A N 1
ATOM 859 C CA . GLN A 1 112 ? -18.573 -5.819 -29.755 1.00 28.92 112 GLN A CA 1
ATOM 860 C C . GLN A 1 112 ? -18.299 -5.393 -28.308 1.00 28.92 112 GLN A C 1
ATOM 862 O O . GLN A 1 112 ? -19.228 -5.283 -27.512 1.00 28.92 112 GLN A O 1
ATOM 867 N N . LEU A 1 113 ? -17.038 -5.121 -27.974 1.00 27.61 113 LEU A N 1
ATOM 868 C CA . LEU A 1 113 ? -16.688 -4.312 -26.810 1.00 27.61 113 LEU A CA 1
ATOM 869 C C . LEU A 1 113 ? -16.554 -2.864 -27.281 1.00 27.61 113 LEU A C 1
ATOM 871 O O . LEU A 1 113 ? -15.705 -2.543 -28.113 1.00 27.61 113 LEU A O 1
ATOM 875 N N . LEU A 1 114 ? -17.429 -2.004 -26.759 1.00 25.55 114 LEU A N 1
ATOM 876 C CA . LEU A 1 114 ? -17.309 -0.556 -26.860 1.00 25.55 114 LEU A CA 1
ATOM 877 C C . LEU A 1 114 ? -15.928 -0.137 -26.344 1.00 25.55 114 LEU A C 1
ATOM 879 O O . LEU A 1 114 ? -15.647 -0.220 -25.149 1.00 25.55 114 LEU A O 1
ATOM 883 N N . ALA A 1 115 ? -15.088 0.371 -27.241 1.00 26.86 115 ALA A N 1
ATOM 884 C CA . ALA A 1 115 ? -14.005 1.256 -26.859 1.00 26.86 115 ALA A CA 1
ATOM 885 C C . ALA A 1 115 ? -14.645 2.511 -26.251 1.00 26.86 115 ALA A C 1
ATOM 887 O O . ALA A 1 115 ? -15.203 3.347 -26.963 1.00 26.86 115 ALA A O 1
ATOM 888 N N . ALA A 1 116 ? -14.611 2.632 -24.926 1.00 26.78 116 ALA A N 1
ATOM 889 C CA . ALA A 1 116 ? -14.916 3.886 -24.260 1.00 26.78 116 ALA A CA 1
ATOM 890 C C . ALA A 1 116 ? -13.797 4.882 -24.598 1.00 26.78 116 ALA A C 1
ATOM 892 O O . ALA A 1 116 ? -12.810 5.015 -23.877 1.00 26.78 116 ALA A O 1
ATOM 893 N N . CYS A 1 117 ? -13.938 5.574 -25.730 1.00 24.92 117 CYS A N 1
ATOM 894 C CA . CYS A 1 117 ? -13.211 6.803 -26.003 1.00 24.92 117 CYS A CA 1
ATOM 895 C C . CYS A 1 117 ? -13.616 7.820 -24.933 1.00 24.92 117 CYS A C 1
ATOM 897 O O . CYS A 1 117 ? -14.629 8.505 -25.057 1.00 24.92 117 CYS A O 1
ATOM 899 N N . VAL A 1 118 ? -12.826 7.913 -23.865 1.00 33.00 118 VAL A N 1
ATOM 900 C CA . VAL A 1 118 ? -12.893 9.029 -22.925 1.00 33.00 118 VAL A CA 1
ATOM 901 C C . VAL A 1 118 ? -12.484 10.285 -23.698 1.00 33.00 118 VAL A C 1
ATOM 903 O O . VAL A 1 118 ? -11.304 10.593 -23.845 1.00 33.00 118 VAL A O 1
ATOM 906 N N . HIS A 1 119 ? -13.464 11.012 -24.235 1.00 26.78 119 HIS A N 1
ATOM 907 C CA . HIS A 1 119 ? -13.279 12.399 -24.643 1.00 26.78 119 HIS A CA 1
ATOM 908 C C . HIS A 1 119 ? -12.941 13.212 -23.387 1.00 26.78 119 HIS A C 1
ATOM 910 O O . HIS A 1 119 ? -13.822 13.497 -22.577 1.00 26.78 119 HIS A O 1
ATOM 916 N N . ARG A 1 120 ? -11.667 13.587 -23.204 1.00 33.12 120 ARG A N 1
ATOM 917 C CA . ARG A 1 120 ? -11.297 14.652 -22.262 1.00 33.12 120 ARG A CA 1
ATOM 918 C C . ARG A 1 120 ? -11.053 15.960 -23.008 1.00 33.12 120 ARG A C 1
ATOM 920 O O . ARG A 1 120 ? -10.331 16.027 -23.997 1.00 33.12 120 ARG A O 1
ATOM 927 N N . ASN A 1 121 ? -11.728 16.969 -22.478 1.00 25.86 121 ASN A N 1
ATOM 928 C CA . ASN A 1 121 ? -11.822 18.364 -22.873 1.00 25.86 121 ASN A CA 1
ATOM 929 C C . ASN A 1 121 ? -10.435 19.060 -22.887 1.00 25.86 121 ASN A C 1
ATOM 931 O O . ASN A 1 121 ? -9.709 18.938 -21.900 1.00 25.86 121 ASN A O 1
ATOM 935 N N . PRO A 1 122 ? -10.056 19.817 -23.938 1.00 27.22 122 PRO A N 1
ATOM 936 C CA . PRO A 1 122 ? -8.745 20.479 -24.046 1.00 27.22 122 PRO A CA 1
ATOM 937 C C . PRO A 1 122 ? -8.514 21.655 -23.072 1.00 27.22 122 PRO A C 1
ATOM 939 O O . PRO A 1 122 ? -7.449 22.264 -23.087 1.00 27.22 122 PRO A O 1
ATOM 942 N N . ALA A 1 123 ? -9.469 21.972 -22.194 1.00 26.42 123 ALA A N 1
ATOM 943 C CA . ALA A 1 123 ? -9.392 23.111 -21.275 1.00 26.42 123 ALA A CA 1
ATOM 944 C C . ALA A 1 123 ? -8.576 22.878 -19.981 1.00 26.42 123 ALA A C 1
ATOM 946 O O . ALA A 1 123 ? -8.452 23.802 -19.183 1.00 26.42 123 ALA A O 1
ATOM 947 N N . SER A 1 124 ? -7.998 21.692 -19.748 1.00 34.47 124 SER A N 1
ATOM 948 C CA . SER A 1 124 ? -7.135 21.441 -18.574 1.00 34.47 124 SER A CA 1
ATOM 949 C C . SER A 1 124 ? -5.632 21.601 -18.850 1.00 34.47 124 SER A C 1
ATOM 951 O O . SER A 1 124 ? -4.812 21.237 -18.010 1.00 34.47 124 SER A O 1
ATOM 953 N N . GLN A 1 125 ? -5.243 22.160 -20.004 1.00 35.31 125 GLN A N 1
ATOM 954 C CA . GLN A 1 125 ? -3.892 22.692 -20.209 1.00 35.31 125 GLN A CA 1
ATOM 955 C C . GLN A 1 125 ? -3.794 24.087 -19.576 1.00 35.31 125 GLN A C 1
ATOM 957 O O . GLN A 1 125 ? -3.863 25.109 -20.251 1.00 35.31 125 GLN A O 1
ATOM 962 N N . GLY A 1 126 ? -3.667 24.131 -18.252 1.00 26.38 126 GLY A N 1
ATOM 963 C CA . GLY A 1 126 ? -3.459 25.366 -17.505 1.00 26.38 126 GLY A CA 1
ATOM 964 C C . GLY A 1 126 ? -2.664 25.086 -16.238 1.00 26.38 126 GLY A C 1
ATOM 965 O O . GLY A 1 126 ? -3.114 24.329 -15.388 1.00 26.38 126 GLY A O 1
ATOM 966 N N . SER A 1 127 ? -1.496 25.724 -16.131 1.00 30.05 127 SER A N 1
ATOM 967 C CA . SER A 1 127 ? -0.503 25.620 -15.048 1.00 30.05 127 SER A CA 1
ATOM 968 C C . SER A 1 127 ? 0.462 24.426 -15.109 1.00 30.05 127 SER A C 1
ATOM 970 O O . SER A 1 127 ? 0.686 23.713 -14.135 1.00 30.05 127 SER A O 1
ATOM 972 N N . LEU A 1 128 ? 1.118 24.258 -16.259 1.00 36.97 128 LEU A N 1
ATOM 973 C CA . LEU A 1 128 ? 2.458 23.671 -16.307 1.00 36.97 128 LEU A CA 1
ATOM 974 C C . LEU A 1 128 ? 3.432 24.757 -15.803 1.00 36.97 128 LEU A C 1
ATOM 976 O O . LEU A 1 128 ? 3.400 25.851 -16.357 1.00 36.97 128 LEU A O 1
ATOM 980 N N . LEU A 1 129 ? 4.274 24.454 -14.805 1.00 36.69 129 LEU A N 1
ATOM 981 C CA . LEU A 1 129 ? 5.259 25.321 -14.108 1.00 36.69 129 LEU A CA 1
ATOM 982 C C . LEU A 1 129 ? 4.882 25.806 -12.686 1.00 36.69 129 LEU A C 1
ATOM 984 O O . LEU A 1 129 ? 5.013 26.985 -12.376 1.00 36.69 129 LEU A O 1
ATOM 988 N N . THR A 1 130 ? 4.555 24.887 -11.771 1.00 29.61 130 THR A N 1
ATOM 989 C CA . THR A 1 130 ? 4.796 25.089 -10.325 1.00 29.61 130 THR A CA 1
ATOM 990 C C . THR A 1 130 ? 5.253 23.784 -9.660 1.00 29.61 130 THR A C 1
ATOM 992 O O . THR A 1 130 ? 4.489 22.832 -9.585 1.00 29.61 130 THR A O 1
ATOM 995 N N . GLY A 1 131 ? 6.495 23.749 -9.169 1.00 36.06 131 GLY A N 1
ATOM 996 C CA . GLY A 1 131 ? 6.878 23.050 -7.928 1.00 36.06 131 GLY A CA 1
ATOM 997 C C . GLY A 1 131 ? 7.040 21.524 -7.883 1.00 36.06 131 GLY A C 1
ATOM 998 O O . GLY A 1 131 ? 8.021 21.076 -7.299 1.00 36.06 131 GLY A O 1
ATOM 999 N N . ASP A 1 132 ? 6.157 20.720 -8.476 1.00 46.12 132 ASP A N 1
ATOM 1000 C CA . ASP A 1 132 ? 6.012 19.322 -8.023 1.00 46.12 132 ASP A CA 1
ATOM 1001 C C . ASP A 1 132 ? 6.626 18.304 -8.997 1.00 46.12 132 ASP A C 1
ATOM 1003 O O . ASP A 1 132 ? 5.952 17.757 -9.871 1.00 46.12 132 ASP A O 1
ATOM 1007 N N . LYS A 1 133 ? 7.923 18.014 -8.846 1.00 57.12 133 LYS A N 1
ATOM 1008 C CA . LYS A 1 133 ? 8.560 16.850 -9.489 1.00 57.12 133 LYS A CA 1
ATOM 1009 C C . LYS A 1 133 ? 8.378 15.615 -8.601 1.00 57.12 133 LYS A C 1
ATOM 1011 O O . LYS A 1 133 ? 9.258 15.317 -7.800 1.00 57.12 133 LYS A O 1
ATOM 1016 N N . MET A 1 134 ? 7.258 14.901 -8.726 1.00 66.94 134 MET A N 1
ATOM 1017 C CA . MET A 1 134 ? 7.147 13.562 -8.125 1.00 66.94 134 MET A CA 1
ATOM 1018 C C . MET A 1 134 ? 8.058 12.573 -8.854 1.00 66.94 134 MET A C 1
ATOM 1020 O O . MET A 1 134 ? 8.311 12.729 -10.043 1.00 66.94 134 MET A O 1
ATOM 1024 N N . GLY A 1 135 ? 8.594 11.582 -8.144 1.00 82.94 135 GLY A N 1
ATOM 1025 C CA . GLY A 1 135 ? 9.433 10.543 -8.738 1.00 82.94 135 GLY A CA 1
ATOM 1026 C C . GLY A 1 135 ? 8.633 9.479 -9.508 1.00 82.94 135 GLY A C 1
ATOM 1027 O O . GLY A 1 135 ? 7.401 9.437 -9.475 1.00 82.94 135 GLY A O 1
ATOM 1028 N N . TYR A 1 136 ? 9.342 8.619 -10.239 1.00 89.62 136 TYR A N 1
ATOM 1029 C CA . TYR A 1 136 ? 8.751 7.582 -11.094 1.00 89.62 136 TYR A CA 1
ATOM 1030 C C . TYR A 1 136 ? 7.941 6.547 -10.303 1.00 89.62 136 TYR A C 1
ATOM 1032 O O . TYR A 1 136 ? 6.920 6.053 -10.791 1.00 89.62 136 TYR A O 1
ATOM 1040 N N . VAL A 1 137 ? 8.401 6.196 -9.098 1.00 93.56 137 VAL A N 1
ATOM 1041 C CA . VAL A 1 137 ? 7.738 5.198 -8.245 1.00 93.56 137 VAL A CA 1
ATOM 1042 C C . VAL A 1 137 ? 6.475 5.792 -7.627 1.00 93.56 137 VAL A C 1
ATOM 1044 O O . VAL A 1 137 ? 5.428 5.145 -7.644 1.00 93.56 137 VAL A O 1
ATOM 1047 N N . ALA A 1 138 ? 6.539 7.039 -7.155 1.00 94.19 138 ALA A N 1
ATOM 1048 C CA . ALA A 1 138 ? 5.384 7.772 -6.650 1.00 94.19 138 ALA A CA 1
ATOM 1049 C C . ALA A 1 138 ? 4.276 7.879 -7.712 1.00 94.19 138 ALA A C 1
ATOM 1051 O O . ALA A 1 138 ? 3.122 7.535 -7.447 1.00 94.19 138 ALA A O 1
ATOM 1052 N N . GLU A 1 139 ? 4.627 8.270 -8.943 1.00 93.19 139 GLU A N 1
ATOM 1053 C CA . GLU A 1 139 ? 3.676 8.321 -10.061 1.00 93.19 139 GLU A CA 1
ATOM 1054 C C . GLU A 1 139 ? 3.095 6.945 -10.411 1.00 93.19 139 GLU A C 1
ATOM 1056 O O . GLU A 1 139 ? 1.916 6.839 -10.758 1.00 93.19 139 GLU A O 1
ATOM 1061 N N . LEU A 1 140 ? 3.901 5.880 -10.334 1.00 95.00 140 LEU A N 1
ATOM 1062 C CA . LEU A 1 140 ? 3.419 4.514 -10.528 1.00 95.00 140 LEU A CA 1
ATOM 1063 C C . LEU A 1 140 ? 2.388 4.133 -9.460 1.00 95.00 140 LEU A C 1
ATOM 1065 O O . LEU A 1 140 ? 1.322 3.644 -9.822 1.00 95.00 140 LEU A O 1
ATOM 1069 N N . ILE A 1 141 ? 2.673 4.370 -8.177 1.00 96.88 141 ILE A N 1
ATOM 1070 C CA . ILE A 1 141 ? 1.768 4.035 -7.065 1.00 96.88 141 ILE A CA 1
ATOM 1071 C C . ILE A 1 141 ? 0.432 4.768 -7.210 1.00 96.88 141 ILE A C 1
ATOM 1073 O O . ILE A 1 141 ? -0.625 4.143 -7.121 1.00 96.88 141 ILE A O 1
ATOM 1077 N N . ILE A 1 142 ? 0.474 6.069 -7.511 1.00 95.31 142 ILE A N 1
ATOM 1078 C CA . ILE A 1 142 ? -0.734 6.873 -7.741 1.00 95.31 142 ILE A CA 1
ATOM 1079 C C . ILE A 1 142 ? -1.522 6.323 -8.935 1.00 95.31 142 ILE A C 1
ATOM 1081 O O . ILE A 1 142 ? -2.738 6.150 -8.855 1.00 95.31 142 ILE A O 1
ATOM 1085 N N . TRP A 1 143 ? -0.834 6.005 -10.037 1.00 95.38 143 TRP A N 1
ATOM 1086 C CA . TRP A 1 143 ? -1.470 5.413 -11.212 1.00 95.38 143 TRP A CA 1
ATOM 1087 C C . TRP A 1 143 ? -2.142 4.077 -10.873 1.00 95.38 143 TRP A C 1
ATOM 1089 O O . TRP A 1 143 ? -3.280 3.858 -11.278 1.00 95.38 143 TRP A O 1
ATOM 1099 N N . LEU A 1 144 ? -1.490 3.208 -10.097 1.00 95.75 144 LEU A N 1
ATOM 1100 C CA . LEU A 1 144 ? -2.054 1.922 -9.676 1.00 95.75 144 LEU A CA 1
ATOM 1101 C C . LEU A 1 144 ? -3.311 2.100 -8.817 1.00 95.75 144 LEU A C 1
ATOM 1103 O O . LEU A 1 144 ? -4.318 1.441 -9.078 1.00 95.75 144 LEU A O 1
ATOM 1107 N N . GLY A 1 145 ? -3.280 3.024 -7.852 1.00 94.81 145 GLY A N 1
ATOM 1108 C CA . GLY A 1 145 ? -4.438 3.337 -7.014 1.00 94.81 145 GLY A CA 1
ATOM 1109 C C . GLY A 1 145 ? -5.628 3.877 -7.814 1.00 94.81 145 GLY A C 1
ATOM 1110 O O . GLY A 1 14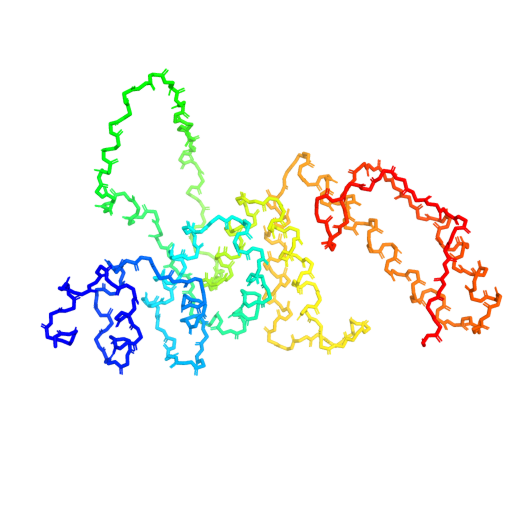5 ? -6.770 3.508 -7.55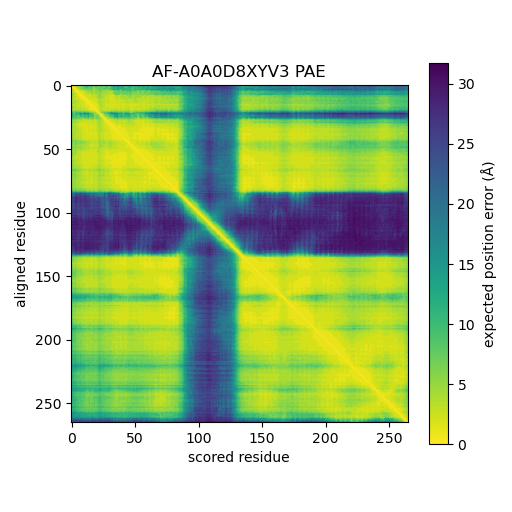9 1.00 94.81 145 GLY A O 1
ATOM 1111 N N . HIS A 1 146 ? -5.374 4.675 -8.852 1.00 93.38 146 HIS A N 1
ATOM 1112 C CA . HIS A 1 146 ? -6.433 5.163 -9.740 1.00 93.38 146 HIS A CA 1
ATOM 1113 C C . HIS A 1 146 ? -7.120 4.044 -10.548 1.00 93.38 146 HIS A C 1
ATOM 1115 O O . HIS A 1 146 ? -8.290 4.168 -10.901 1.00 93.38 146 HIS A O 1
ATOM 1121 N N . HIS A 1 147 ? -6.406 2.962 -10.876 1.00 91.12 147 HIS A N 1
ATOM 1122 C CA . HIS A 1 147 ? -6.932 1.885 -11.731 1.00 91.12 147 HIS A CA 1
ATOM 1123 C C . HIS A 1 147 ? -7.549 0.722 -10.947 1.00 91.12 147 HIS A C 1
ATOM 1125 O O . HIS A 1 147 ? -8.248 -0.100 -11.537 1.00 91.12 147 HIS A O 1
ATOM 1131 N N . SER A 1 148 ? -7.319 0.640 -9.635 1.00 94.25 148 SER A N 1
ATOM 1132 C CA . SER A 1 148 ? -7.928 -0.375 -8.779 1.00 94.25 148 SER A CA 1
ATOM 1133 C C . SER A 1 148 ? -8.133 0.163 -7.371 1.00 94.25 148 SER A C 1
ATOM 1135 O O . SER A 1 148 ? -7.179 0.483 -6.663 1.00 94.25 148 SER A O 1
ATOM 1137 N N . GLN A 1 149 ? -9.397 0.204 -6.947 1.00 92.06 149 GLN A N 1
ATOM 1138 C CA . GLN A 1 149 ? -9.768 0.644 -5.605 1.00 92.06 149 GLN A CA 1
ATOM 1139 C C . GLN A 1 149 ? -9.136 -0.247 -4.527 1.00 92.06 149 GLN A C 1
ATOM 1141 O O . GLN A 1 149 ? -8.630 0.262 -3.530 1.00 92.06 149 GLN A O 1
ATOM 1146 N N . LEU A 1 150 ? -9.093 -1.565 -4.752 1.00 93.06 150 LEU A N 1
ATOM 1147 C CA . LEU A 1 150 ? -8.456 -2.484 -3.814 1.00 93.06 150 LEU A CA 1
ATOM 1148 C C . LEU A 1 150 ? -6.948 -2.214 -3.701 1.00 93.06 150 LEU A C 1
ATOM 1150 O O . LEU A 1 150 ? -6.432 -2.135 -2.588 1.00 93.06 150 LEU A O 1
ATOM 1154 N N . LEU A 1 151 ? -6.246 -2.003 -4.826 1.00 95.25 151 LEU A N 1
ATOM 1155 C CA . LEU A 1 151 ? -4.837 -1.595 -4.775 1.00 95.25 151 LEU A CA 1
ATOM 1156 C C . LEU A 1 151 ? -4.670 -0.274 -4.031 1.00 95.25 151 LEU A C 1
ATOM 1158 O O . LEU A 1 151 ? -3.768 -0.180 -3.207 1.00 95.25 151 LEU A O 1
ATOM 1162 N N . ALA A 1 152 ? -5.525 0.722 -4.284 1.00 96.38 152 ALA A N 1
ATOM 1163 C CA . ALA A 1 152 ? -5.457 2.009 -3.596 1.00 96.38 152 ALA A CA 1
ATOM 1164 C C . ALA A 1 152 ? -5.515 1.834 -2.075 1.00 96.38 152 ALA A C 1
ATOM 1166 O O . ALA A 1 152 ? -4.639 2.325 -1.371 1.00 96.38 152 ALA A O 1
ATOM 1167 N N . HIS A 1 153 ? -6.497 1.084 -1.572 1.00 96.25 153 HIS A N 1
ATOM 1168 C CA . HIS A 1 153 ? -6.662 0.866 -0.135 1.00 96.25 153 HIS A CA 1
ATOM 1169 C C . HIS A 1 153 ? -5.478 0.098 0.463 1.00 96.25 153 HIS A C 1
ATOM 1171 O O . HIS A 1 153 ? -4.936 0.502 1.486 1.00 96.25 153 HIS A O 1
ATOM 1177 N N . GLN A 1 154 ? -5.033 -0.978 -0.190 1.00 96.50 154 GLN A N 1
ATOM 1178 C CA . GLN A 1 154 ? -3.914 -1.791 0.298 1.00 96.50 154 GLN A CA 1
ATOM 1179 C C . GLN A 1 154 ? -2.583 -1.021 0.262 1.00 96.50 154 GLN A C 1
ATOM 1181 O O . GLN A 1 154 ? -1.760 -1.152 1.169 1.00 96.50 154 GLN A O 1
ATOM 1186 N N . LEU A 1 155 ? -2.385 -0.167 -0.748 1.00 97.31 155 LEU A N 1
ATOM 1187 C CA . LEU A 1 155 ? -1.256 0.759 -0.817 1.00 97.31 155 LEU A CA 1
ATOM 1188 C C . LEU A 1 155 ? -1.329 1.796 0.308 1.00 97.31 155 LEU A C 1
ATOM 1190 O O . LEU A 1 155 ? -0.317 2.015 0.962 1.00 97.31 155 LEU A O 1
ATOM 1194 N N . ILE A 1 156 ? -2.494 2.400 0.573 1.00 97.25 156 ILE A N 1
ATOM 1195 C CA . ILE A 1 156 ? -2.670 3.366 1.673 1.00 97.25 156 ILE A CA 1
ATOM 1196 C C . ILE A 1 156 ? -2.367 2.708 3.023 1.00 97.25 156 ILE A C 1
ATOM 1198 O O . ILE A 1 156 ? -1.513 3.217 3.743 1.00 97.25 156 ILE A O 1
ATOM 1202 N N . TRP A 1 157 ? -2.952 1.542 3.321 1.00 95.75 157 TRP A N 1
ATOM 1203 C CA . TRP A 1 157 ? -2.659 0.793 4.550 1.00 95.75 157 TRP A CA 1
ATOM 1204 C C . TRP A 1 157 ? -1.161 0.492 4.708 1.00 95.75 157 TRP A C 1
ATOM 1206 O O . TRP A 1 157 ? -0.576 0.683 5.779 1.00 95.75 157 TRP A O 1
ATOM 1216 N N . ASN A 1 158 ? -0.502 0.050 3.632 1.00 96.88 158 ASN A N 1
ATOM 1217 C CA . ASN A 1 158 ? 0.934 -0.209 3.674 1.00 96.88 158 ASN A CA 1
ATOM 1218 C C . ASN A 1 158 ? 1.751 1.082 3.851 1.00 96.88 158 ASN A C 1
ATOM 1220 O O . ASN A 1 158 ? 2.730 1.090 4.590 1.00 96.88 158 ASN A O 1
ATOM 1224 N N . MET A 1 159 ? 1.344 2.186 3.227 1.00 96.94 159 MET A N 1
ATOM 1225 C CA . MET A 1 159 ? 2.022 3.471 3.379 1.00 96.94 159 MET A CA 1
ATOM 1226 C C . MET A 1 159 ? 1.881 4.028 4.796 1.00 96.94 159 MET A C 1
ATOM 1228 O O . MET A 1 159 ? 2.892 4.402 5.380 1.00 96.94 159 MET A O 1
ATOM 1232 N N . GLU A 1 160 ? 0.680 4.037 5.380 1.00 93.69 160 GLU A N 1
ATOM 1233 C CA . GLU A 1 160 ? 0.443 4.537 6.743 1.00 93.69 160 GLU A CA 1
ATOM 1234 C C . GLU A 1 160 ? 1.288 3.800 7.786 1.00 93.69 160 GLU A C 1
ATOM 1236 O O . GLU A 1 160 ? 1.899 4.429 8.650 1.00 93.69 160 GLU A O 1
ATOM 1241 N N . THR A 1 161 ? 1.412 2.477 7.650 1.00 91.12 161 THR A N 1
ATOM 1242 C CA . THR A 1 161 ? 2.261 1.662 8.536 1.00 91.12 161 THR A CA 1
ATOM 1243 C C . THR A 1 161 ? 3.761 1.901 8.344 1.00 91.12 161 THR A C 1
ATOM 1245 O O . THR A 1 161 ? 4.535 1.630 9.255 1.00 91.12 161 THR A O 1
ATOM 1248 N N . ASN A 1 162 ? 4.189 2.426 7.190 1.00 94.88 162 ASN A N 1
ATOM 1249 C CA . ASN A 1 162 ? 5.598 2.702 6.878 1.00 94.88 162 ASN A CA 1
ATOM 1250 C C . ASN A 1 162 ? 5.977 4.189 6.990 1.00 94.88 162 ASN A C 1
ATOM 1252 O O . ASN A 1 162 ? 7.145 4.539 6.814 1.00 94.88 162 ASN A O 1
ATOM 1256 N N . MET A 1 163 ? 5.022 5.076 7.290 1.00 93.75 163 MET A N 1
ATOM 1257 C CA . MET A 1 163 ? 5.302 6.491 7.559 1.00 93.75 163 MET A CA 1
ATOM 1258 C C . MET A 1 163 ? 6.061 6.689 8.874 1.00 93.75 163 MET A C 1
ATOM 1260 O O . MET A 1 163 ? 6.793 7.668 9.014 1.00 93.75 163 MET A O 1
ATOM 1264 N N . TYR A 1 164 ? 5.905 5.781 9.834 1.00 91.94 164 TYR A N 1
ATOM 1265 C CA . TYR A 1 164 ? 6.499 5.875 11.162 1.00 91.94 164 TYR A CA 1
ATOM 1266 C C . TYR A 1 164 ? 7.496 4.738 11.392 1.00 91.94 164 TYR A C 1
ATOM 1268 O O . TYR A 1 164 ? 7.308 3.619 10.927 1.00 91.94 164 TYR A O 1
ATOM 1276 N N . ALA A 1 165 ? 8.575 5.041 12.107 1.00 84.88 165 ALA A N 1
ATOM 1277 C CA . ALA A 1 165 ? 9.609 4.084 12.482 1.00 84.88 165 ALA A CA 1
ATOM 1278 C C . ALA A 1 165 ? 9.264 3.311 13.767 1.00 84.88 165 ALA A C 1
ATOM 1280 O O . ALA A 1 165 ? 9.956 2.354 14.111 1.00 84.88 165 ALA A O 1
ATOM 1281 N N . ASP A 1 166 ? 8.236 3.747 14.499 1.00 85.12 166 ASP A N 1
ATOM 1282 C CA . ASP A 1 166 ? 7.797 3.170 15.763 1.00 85.12 166 ASP A CA 1
ATOM 1283 C C . ASP A 1 166 ? 6.329 2.727 15.739 1.00 85.12 166 ASP A C 1
ATOM 1285 O O . ASP A 1 166 ? 5.512 3.215 14.963 1.00 85.12 166 ASP A O 1
ATOM 1289 N N . GLU A 1 167 ? 5.982 1.811 16.644 1.00 78.00 167 GLU A N 1
ATOM 1290 C CA . GLU A 1 167 ? 4.636 1.225 16.732 1.00 78.00 167 GLU A CA 1
ATOM 1291 C C . GLU A 1 167 ? 3.575 2.221 17.233 1.00 78.00 167 GLU A C 1
ATOM 1293 O O . GLU A 1 167 ? 2.397 2.098 16.911 1.00 78.00 167 GLU A O 1
ATOM 1298 N N . ASP A 1 168 ? 3.986 3.233 18.004 1.00 77.25 168 ASP A N 1
ATOM 1299 C CA . ASP A 1 168 ? 3.093 4.252 18.568 1.00 77.25 168 ASP A CA 1
ATOM 1300 C C . ASP A 1 168 ? 2.812 5.417 17.589 1.00 77.25 168 ASP A C 1
ATOM 1302 O O . ASP A 1 168 ? 2.119 6.367 17.963 1.00 77.25 168 ASP A O 1
ATOM 1306 N N . SER A 1 169 ? 3.358 5.382 16.364 1.00 86.06 169 SER A N 1
ATOM 1307 C CA . SER A 1 169 ? 3.221 6.450 15.357 1.00 86.06 169 SER A CA 1
ATOM 1308 C C . SER A 1 169 ? 3.673 7.839 15.845 1.00 86.06 169 SER A C 1
ATOM 1310 O O . SER A 1 169 ? 3.032 8.859 15.568 1.00 86.06 169 SER A O 1
ATOM 1312 N N . LYS A 1 170 ? 4.778 7.908 16.601 1.00 87.38 170 LYS A N 1
ATOM 1313 C CA . LYS A 1 170 ? 5.338 9.174 17.120 1.00 87.38 170 LYS A CA 1
ATOM 1314 C C . LYS A 1 170 ? 6.581 9.604 16.354 1.00 87.38 170 LYS A C 1
ATOM 1316 O O . LYS A 1 170 ? 6.785 10.798 16.130 1.00 87.38 170 LYS A O 1
ATOM 1321 N N . ASN A 1 171 ? 7.396 8.643 15.936 1.00 91.19 171 ASN A N 1
ATOM 1322 C CA . ASN A 1 171 ? 8.669 8.876 15.274 1.00 91.19 171 ASN A CA 1
ATOM 1323 C C . ASN A 1 171 ? 8.501 8.676 13.770 1.00 91.19 171 ASN A C 1
ATOM 1325 O O . ASN A 1 171 ? 8.468 7.555 13.277 1.00 91.19 171 ASN A O 1
ATOM 1329 N N . LYS A 1 172 ? 8.390 9.778 13.032 1.00 94.62 172 LYS A N 1
ATOM 1330 C CA . LYS A 1 172 ? 8.276 9.768 11.566 1.00 94.62 172 LYS A CA 1
ATOM 1331 C C . LYS A 1 172 ? 9.533 9.168 10.920 1.00 94.62 172 LYS A C 1
ATOM 1333 O O . LYS A 1 172 ? 10.641 9.503 11.342 1.00 94.62 172 LYS A O 1
ATOM 1338 N N . ASP A 1 173 ? 9.381 8.336 9.885 1.00 91.88 173 ASP A N 1
ATOM 1339 C CA . ASP A 1 173 ? 10.513 7.894 9.058 1.00 91.88 173 ASP A CA 1
ATOM 1340 C C . ASP A 1 173 ? 11.090 9.125 8.330 1.00 91.88 173 ASP A C 1
ATOM 1342 O O . ASP A 1 173 ? 10.362 9.798 7.594 1.00 91.88 173 ASP A O 1
ATOM 1346 N N . PRO A 1 174 ? 12.383 9.445 8.519 1.00 88.31 174 PRO A N 1
ATOM 1347 C CA . PRO A 1 174 ? 12.978 10.682 8.015 1.00 88.31 174 PRO A CA 1
ATOM 1348 C C . PRO A 1 174 ? 13.098 10.736 6.486 1.00 88.31 174 PRO A C 1
ATOM 1350 O O . PRO A 1 174 ? 13.401 11.794 5.944 1.00 88.31 174 PRO A O 1
ATOM 1353 N N . VAL A 1 175 ? 12.910 9.609 5.794 1.00 87.50 175 VAL A N 1
ATOM 1354 C CA . VAL A 1 175 ? 12.984 9.519 4.331 1.00 87.50 175 VAL A CA 1
ATOM 1355 C C . VAL A 1 175 ? 11.600 9.321 3.722 1.00 87.50 175 VAL A C 1
ATOM 1357 O O . VAL A 1 175 ? 11.292 9.918 2.695 1.00 87.50 175 VAL A O 1
ATOM 1360 N N . LEU A 1 176 ? 10.771 8.469 4.328 1.00 90.00 176 LEU A N 1
ATOM 1361 C CA . LEU A 1 176 ? 9.498 8.054 3.742 1.00 90.00 176 LEU A CA 1
ATOM 1362 C C . LEU A 1 176 ? 8.318 8.939 4.141 1.00 90.00 176 LEU A C 1
ATOM 1364 O O . LEU A 1 176 ? 7.399 9.065 3.338 1.00 90.00 176 LEU A O 1
ATOM 1368 N N . PHE A 1 177 ? 8.315 9.550 5.331 1.00 92.81 177 PHE A N 1
ATOM 1369 C CA . PHE A 1 177 ? 7.101 10.173 5.872 1.00 92.81 177 PHE A CA 1
ATOM 1370 C C . PHE A 1 177 ? 6.475 11.194 4.914 1.00 92.81 177 PHE A C 1
ATOM 1372 O O . PHE A 1 177 ? 5.306 11.063 4.557 1.00 92.81 177 PHE A O 1
ATOM 1379 N N . ASP A 1 178 ? 7.243 12.193 4.473 1.00 91.75 178 ASP A N 1
ATOM 1380 C CA . ASP A 1 178 ? 6.700 13.267 3.635 1.00 91.75 178 ASP A CA 1
ATOM 1381 C C . ASP A 1 178 ? 6.278 12.750 2.254 1.00 91.75 178 ASP A C 1
ATOM 1383 O O . ASP A 1 178 ? 5.184 13.074 1.788 1.00 91.75 178 ASP A O 1
ATOM 1387 N N . ALA A 1 179 ? 7.090 11.880 1.645 1.00 91.62 179 ALA A N 1
ATOM 1388 C CA . ALA A 1 179 ? 6.809 11.297 0.335 1.00 91.62 179 ALA A CA 1
ATOM 1389 C C . ALA A 1 179 ? 5.544 10.424 0.352 1.00 91.62 179 ALA A C 1
ATOM 1391 O O . ALA A 1 179 ? 4.645 10.609 -0.468 1.00 91.62 179 ALA A O 1
ATOM 1392 N N . LEU A 1 180 ? 5.436 9.500 1.311 1.00 95.31 180 LEU A N 1
ATOM 1393 C CA . LEU A 1 180 ? 4.271 8.626 1.435 1.00 95.31 180 LEU A CA 1
ATOM 1394 C C . LEU A 1 180 ? 3.013 9.424 1.785 1.00 95.31 180 LEU A C 1
ATOM 1396 O O . LEU A 1 180 ? 1.952 9.162 1.226 1.00 95.31 180 LEU A O 1
ATOM 1400 N N . ASN A 1 181 ? 3.119 10.427 2.661 1.00 95.62 181 ASN A N 1
ATOM 1401 C CA . ASN A 1 181 ? 1.991 11.290 3.010 1.00 95.62 181 ASN A CA 1
ATOM 1402 C C . ASN A 1 181 ? 1.477 12.073 1.791 1.00 95.62 181 ASN A C 1
ATOM 1404 O O . ASN A 1 181 ? 0.269 12.222 1.606 1.00 95.62 181 ASN A O 1
ATOM 1408 N N . GLU A 1 182 ? 2.375 12.554 0.929 1.00 94.50 182 GLU A N 1
ATOM 1409 C CA . GLU A 1 182 ? 1.992 13.208 -0.324 1.00 94.50 182 GLU A CA 1
ATOM 1410 C C . GLU A 1 182 ? 1.299 12.233 -1.292 1.00 94.50 182 GLU A C 1
ATOM 1412 O O . GLU A 1 182 ? 0.255 12.566 -1.862 1.00 94.50 182 GLU A O 1
ATOM 1417 N N . ILE A 1 183 ? 1.830 11.013 -1.438 1.00 95.50 183 ILE A N 1
ATOM 1418 C CA . ILE A 1 183 ? 1.242 9.962 -2.284 1.00 95.50 183 ILE A CA 1
ATOM 1419 C C . ILE A 1 183 ? -0.147 9.558 -1.774 1.00 95.50 183 ILE A C 1
ATOM 1421 O O . ILE A 1 183 ? -1.086 9.490 -2.572 1.00 95.50 183 ILE A O 1
ATOM 1425 N N . VAL A 1 184 ? -0.312 9.344 -0.462 1.00 97.00 184 VAL A N 1
ATOM 1426 C CA . VAL A 1 184 ? -1.612 9.040 0.160 1.00 97.00 184 VAL A CA 1
ATOM 1427 C C . VAL A 1 184 ? -2.608 10.156 -0.135 1.00 97.00 184 VAL A C 1
ATOM 1429 O O . VAL A 1 184 ? -3.675 9.882 -0.681 1.00 97.00 184 VAL A O 1
ATOM 1432 N N . LYS A 1 185 ? -2.244 11.421 0.115 1.00 96.25 185 LYS A N 1
ATOM 1433 C CA . LYS A 1 185 ? -3.116 12.572 -0.177 1.00 96.25 185 LYS A CA 1
ATOM 1434 C C . LYS A 1 185 ? -3.545 12.612 -1.640 1.00 96.25 185 LYS A C 1
ATOM 1436 O O . LYS A 1 185 ? -4.729 12.779 -1.922 1.00 96.25 185 LYS A O 1
ATOM 1441 N N . LYS A 1 186 ? -2.608 12.447 -2.582 1.00 94.94 186 LYS A N 1
ATOM 1442 C CA . LYS A 1 186 ? -2.932 12.449 -4.018 1.00 94.94 186 LYS A CA 1
ATOM 1443 C C . LYS A 1 186 ? -3.811 11.264 -4.414 1.00 94.94 186 LYS A C 1
ATOM 1445 O O . LYS A 1 186 ? -4.704 11.452 -5.232 1.00 94.94 186 LYS A O 1
ATOM 1450 N N . THR A 1 187 ? -3.601 10.091 -3.820 1.00 94.69 187 THR A N 1
ATOM 1451 C CA . THR A 1 187 ? -4.409 8.888 -4.078 1.00 94.69 187 THR A CA 1
ATOM 1452 C C . THR A 1 187 ? -5.838 9.063 -3.555 1.00 94.69 187 THR A C 1
ATOM 1454 O O . THR A 1 187 ? -6.791 8.871 -4.304 1.00 94.69 187 THR A O 1
ATOM 1457 N N . VAL A 1 188 ? -6.007 9.521 -2.309 1.00 95.31 188 VAL A N 1
ATOM 1458 C CA . VAL A 1 188 ? -7.328 9.762 -1.698 1.00 95.31 188 VAL A CA 1
ATOM 1459 C C . VAL A 1 188 ? -8.094 10.867 -2.431 1.00 95.31 188 VAL A C 1
ATOM 1461 O O . VAL A 1 188 ? -9.288 10.724 -2.699 1.00 95.31 188 VAL A O 1
ATOM 1464 N N . ASN A 1 189 ? -7.412 11.944 -2.835 1.00 94.25 189 ASN A N 1
ATOM 1465 C CA . ASN A 1 189 ? -8.036 13.051 -3.567 1.00 94.25 189 ASN A CA 1
ATOM 1466 C C . ASN A 1 189 ? -8.610 12.638 -4.934 1.00 94.25 189 ASN A C 1
ATOM 1468 O O . ASN A 1 189 ? -9.479 13.340 -5.448 1.00 94.25 189 ASN A O 1
ATOM 1472 N N . GLN A 1 190 ? -8.161 11.517 -5.509 1.00 90.69 190 GLN A N 1
ATOM 1473 C CA . GLN A 1 190 ? -8.682 10.978 -6.772 1.00 90.69 190 GLN A CA 1
ATOM 1474 C C . GLN A 1 190 ? -9.925 10.097 -6.599 1.00 90.69 190 GLN A C 1
ATOM 1476 O O . GLN A 1 190 ? -10.641 9.866 -7.570 1.00 90.69 190 GLN A O 1
ATOM 1481 N N . LEU A 1 191 ? -10.197 9.599 -5.390 1.00 91.31 191 LEU A N 1
ATOM 1482 C CA . LEU A 1 191 ? -11.403 8.816 -5.121 1.00 91.31 191 LEU A CA 1
ATOM 1483 C C . LEU A 1 191 ? -12.616 9.740 -5.162 1.00 91.31 191 LEU A C 1
ATOM 1485 O O . LEU A 1 191 ? -12.576 10.795 -4.547 1.00 91.31 191 LEU A O 1
ATOM 1489 N N . GLU A 1 192 ? -13.717 9.359 -5.801 1.00 90.31 192 GLU A N 1
ATOM 1490 C CA . GLU A 1 192 ? -14.939 10.176 -5.856 1.00 90.31 192 GLU A CA 1
ATOM 1491 C C . GLU A 1 192 ? -16.194 9.326 -5.618 1.00 90.31 192 GLU A C 1
ATOM 1493 O O . GLU A 1 192 ? -16.163 8.093 -5.667 1.00 90.31 192 GLU A O 1
ATOM 1498 N N . GLY A 1 193 ? -17.322 9.986 -5.339 1.00 92.94 193 GLY A N 1
ATOM 1499 C CA . GLY A 1 193 ? -18.632 9.338 -5.257 1.00 92.94 193 GLY A CA 1
ATOM 1500 C C . GLY A 1 193 ? -18.677 8.156 -4.283 1.00 92.94 193 GLY A C 1
ATOM 1501 O O . GLY A 1 193 ? -18.395 8.306 -3.095 1.00 92.94 193 GLY A O 1
ATOM 1502 N N . ALA A 1 194 ? -19.077 6.984 -4.783 1.00 91.62 194 ALA A N 1
ATOM 1503 C CA . ALA A 1 194 ? -19.182 5.766 -3.980 1.00 91.62 194 ALA A CA 1
ATOM 1504 C C . ALA A 1 194 ? -17.816 5.242 -3.505 1.00 91.62 194 ALA A C 1
ATOM 1506 O O . ALA A 1 194 ? -17.725 4.764 -2.378 1.00 91.62 194 ALA A O 1
ATOM 1507 N N . ALA A 1 195 ? -16.759 5.383 -4.314 1.00 91.31 195 ALA A N 1
ATOM 1508 C CA . ALA A 1 195 ? -15.420 4.913 -3.959 1.00 91.31 195 ALA A CA 1
ATOM 1509 C C . ALA A 1 195 ? -14.847 5.693 -2.767 1.00 91.31 195 ALA A C 1
ATOM 1511 O O . ALA A 1 195 ? -14.326 5.088 -1.833 1.00 91.31 195 ALA A O 1
ATOM 1512 N N . ARG A 1 196 ? -15.020 7.026 -2.749 1.00 93.69 196 ARG A N 1
ATOM 1513 C CA . ARG A 1 196 ? -14.600 7.867 -1.613 1.00 93.69 196 ARG A CA 1
ATOM 1514 C C . ARG A 1 196 ? -15.346 7.506 -0.329 1.00 93.69 196 ARG A C 1
ATOM 1516 O O . ARG A 1 196 ? -14.706 7.283 0.688 1.00 93.69 196 ARG A O 1
ATOM 1523 N N . ARG A 1 197 ? -16.677 7.377 -0.388 1.00 93.00 197 ARG A N 1
ATOM 1524 C CA . ARG A 1 197 ? -17.483 6.993 0.787 1.00 93.00 197 ARG A CA 1
ATOM 1525 C C . ARG A 1 197 ? -17.098 5.618 1.324 1.00 93.00 197 ARG A C 1
ATOM 1527 O O . ARG A 1 197 ? -17.046 5.431 2.531 1.00 93.00 197 ARG A O 1
ATOM 1534 N N . PHE A 1 198 ? -16.835 4.664 0.430 1.00 92.94 198 PHE A N 1
ATOM 1535 C CA . PHE A 1 198 ? -16.407 3.326 0.824 1.00 92.94 198 PHE A CA 1
ATOM 1536 C C . PHE A 1 198 ? -15.034 3.358 1.514 1.00 92.94 198 PHE A C 1
ATOM 1538 O O . PHE A 1 198 ? -14.885 2.764 2.575 1.00 92.94 198 PHE A O 1
ATOM 1545 N N . HIS A 1 199 ? -14.063 4.096 0.961 1.00 93.75 199 HIS A N 1
ATOM 1546 C CA . HIS A 1 199 ? -12.763 4.335 1.597 1.00 93.75 199 HIS A CA 1
ATOM 1547 C C . HIS A 1 199 ? -12.900 4.968 2.984 1.00 93.75 199 HIS A C 1
ATOM 1549 O O . HIS A 1 199 ? -12.374 4.429 3.952 1.00 93.75 199 HIS A O 1
ATOM 1555 N N . GLU A 1 200 ? -13.643 6.070 3.092 1.00 94.00 200 GLU A N 1
ATOM 1556 C CA . GLU A 1 200 ? -13.848 6.781 4.357 1.00 94.00 200 GLU A CA 1
ATOM 1557 C C . GLU A 1 200 ? -14.486 5.876 5.419 1.00 94.00 200 GLU A C 1
ATOM 1559 O O . GLU A 1 200 ? -14.010 5.835 6.553 1.00 94.00 200 GLU A O 1
ATOM 1564 N N . ALA A 1 201 ? -15.522 5.114 5.055 1.00 92.56 201 ALA A N 1
ATOM 1565 C CA . ALA A 1 201 ? -16.202 4.217 5.983 1.00 92.56 201 ALA A CA 1
ATOM 1566 C C . ALA A 1 201 ? -15.317 3.039 6.424 1.00 92.56 201 ALA A C 1
ATOM 1568 O O . ALA A 1 201 ? -15.277 2.712 7.611 1.00 92.56 201 ALA A O 1
ATOM 1569 N N . GLU A 1 202 ? -14.591 2.415 5.490 1.00 94.81 202 GLU A N 1
ATOM 1570 C CA . GLU A 1 202 ? -13.683 1.302 5.784 1.00 94.81 202 GLU A CA 1
ATOM 1571 C C . GLU A 1 202 ? -12.533 1.743 6.695 1.00 94.81 202 GLU A C 1
ATOM 1573 O O . GLU A 1 202 ? -12.363 1.185 7.780 1.00 94.81 202 GLU A O 1
ATOM 1578 N N . PHE A 1 203 ? -11.797 2.791 6.315 1.00 95.12 203 PHE A N 1
ATOM 1579 C CA . PHE A 1 203 ? -10.667 3.286 7.103 1.00 95.12 203 PHE A CA 1
ATOM 1580 C C . PHE A 1 203 ? -11.115 3.805 8.472 1.00 95.12 203 PHE A C 1
ATOM 1582 O O . PHE A 1 203 ? -10.507 3.463 9.486 1.00 95.12 203 PHE A O 1
ATOM 1589 N N . SER A 1 204 ? -12.216 4.567 8.541 1.00 94.50 204 SER A N 1
ATOM 1590 C CA . SER A 1 204 ? -12.765 5.050 9.816 1.00 94.50 204 SER A CA 1
ATOM 1591 C C . SER A 1 204 ? -13.074 3.898 10.774 1.00 94.50 204 SER A C 1
ATOM 1593 O O . SER A 1 204 ? -12.675 3.942 11.941 1.00 94.50 204 SER A O 1
ATOM 1595 N N . LEU A 1 205 ? -13.723 2.837 10.283 1.00 95.19 205 LEU A N 1
ATOM 1596 C CA . LEU A 1 205 ? -14.042 1.663 11.088 1.00 95.19 205 LEU A CA 1
ATOM 1597 C C . LEU A 1 205 ? -12.779 0.994 11.647 1.00 95.19 205 LEU A C 1
ATOM 1599 O O . LEU A 1 205 ? -12.687 0.749 12.853 1.00 95.19 205 LEU A O 1
ATOM 1603 N N . PHE A 1 206 ? -11.799 0.694 10.792 1.00 94.88 206 PHE A N 1
ATOM 1604 C CA . PHE A 1 206 ? -10.606 -0.034 11.229 1.00 94.88 206 PHE A CA 1
ATOM 1605 C C . PHE A 1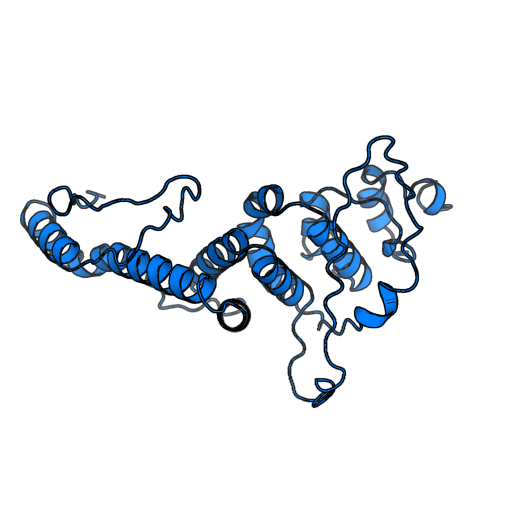 206 ? -9.654 0.824 12.065 1.00 94.88 206 PHE A C 1
ATOM 1607 O O . PHE A 1 206 ? -9.009 0.290 12.972 1.00 94.88 206 PHE A O 1
ATOM 1614 N N . HIS A 1 207 ? -9.621 2.145 11.869 1.00 93.56 207 HIS A N 1
ATOM 1615 C CA . HIS A 1 207 ? -8.935 3.049 12.793 1.00 93.56 207 HIS A CA 1
ATOM 1616 C C . HIS A 1 207 ? -9.592 3.055 14.176 1.00 93.56 207 HIS A C 1
ATOM 1618 O O . HIS A 1 207 ? -8.879 2.954 15.176 1.00 93.56 207 HIS A O 1
ATOM 1624 N N . GLN A 1 208 ? -10.928 3.101 14.256 1.00 94.50 208 GLN A N 1
ATOM 1625 C CA . GLN A 1 208 ? -11.644 3.004 15.534 1.00 94.50 208 GLN A CA 1
ATOM 1626 C C . GLN A 1 208 ? -11.343 1.677 16.242 1.00 94.50 208 GLN A C 1
ATOM 1628 O O . GLN A 1 208 ? -10.981 1.682 17.419 1.00 94.50 208 GLN A O 1
ATOM 1633 N N . LEU A 1 209 ? -11.419 0.551 15.522 1.00 93.50 209 LEU A N 1
ATOM 1634 C CA . LEU A 1 209 ? -11.107 -0.775 16.067 1.00 93.50 209 LEU A CA 1
ATOM 1635 C C . LEU A 1 209 ? -9.657 -0.873 16.555 1.00 93.50 209 LEU A C 1
ATOM 1637 O O . LEU A 1 209 ? -9.406 -1.343 17.665 1.00 93.50 209 LEU A O 1
ATOM 1641 N N . THR A 1 210 ? -8.698 -0.393 15.762 1.00 90.38 210 THR A N 1
ATOM 1642 C CA . THR A 1 210 ? -7.270 -0.428 16.116 1.00 90.38 210 THR A CA 1
ATOM 1643 C C . THR A 1 210 ? -6.977 0.448 17.338 1.00 90.38 210 THR A C 1
ATOM 1645 O O . THR A 1 210 ? -6.230 0.037 18.233 1.00 90.38 210 THR A O 1
ATOM 1648 N N . ALA A 1 211 ? -7.627 1.614 17.442 1.00 91.38 211 ALA A N 1
ATOM 1649 C CA . ALA A 1 211 ? -7.466 2.545 18.559 1.00 91.38 211 ALA A CA 1
ATOM 1650 C C . ALA A 1 211 ? -7.930 1.974 19.912 1.00 91.38 211 ALA A C 1
ATOM 1652 O O . ALA A 1 211 ? -7.415 2.392 20.954 1.00 91.38 211 ALA A O 1
ATOM 1653 N N . ILE A 1 212 ? -8.833 0.978 19.922 1.00 93.81 212 ILE A N 1
ATOM 1654 C CA . ILE A 1 212 ? -9.262 0.295 21.157 1.00 93.81 212 ILE A CA 1
ATOM 1655 C C . ILE A 1 212 ? -8.051 -0.223 21.938 1.00 93.81 212 ILE A C 1
ATOM 1657 O O . ILE A 1 212 ? -8.016 -0.089 23.163 1.00 93.81 212 ILE A O 1
ATOM 1661 N N . SER A 1 213 ? -7.043 -0.773 21.252 1.00 90.12 213 SER A N 1
ATOM 1662 C CA . SER A 1 213 ? -5.833 -1.317 21.887 1.00 90.12 213 SER A CA 1
ATOM 1663 C C . SER A 1 213 ? -5.094 -0.273 22.740 1.00 90.12 213 SER A C 1
ATOM 1665 O O . SER A 1 213 ? -4.698 -0.564 23.873 1.00 90.12 213 SER A O 1
ATOM 1667 N N . GLY A 1 214 ? -4.993 0.965 22.247 1.00 89.38 214 GLY A N 1
ATOM 1668 C CA . GLY A 1 214 ? -4.431 2.100 22.976 1.00 89.38 214 GLY A CA 1
ATOM 1669 C C . GLY A 1 214 ? -5.304 2.518 24.160 1.00 89.38 214 GLY A C 1
ATOM 1670 O O . GLY A 1 214 ? -4.794 2.698 25.267 1.00 89.38 214 GLY A O 1
ATOM 1671 N N . THR A 1 215 ? -6.623 2.586 23.962 1.00 92.19 215 THR A N 1
ATOM 1672 C CA . THR A 1 215 ? -7.599 2.969 24.999 1.00 92.19 215 THR A CA 1
ATOM 1673 C C . THR A 1 215 ? -7.607 2.007 26.189 1.00 92.19 215 THR A C 1
ATOM 1675 O O . THR A 1 215 ? -7.755 2.434 27.336 1.00 92.19 215 THR A O 1
ATOM 1678 N N . ILE A 1 216 ? -7.422 0.704 25.949 1.00 94.06 216 ILE A N 1
ATOM 1679 C CA . ILE A 1 216 ? -7.442 -0.313 27.013 1.00 94.06 216 ILE A CA 1
ATOM 1680 C C . ILE A 1 216 ? -6.073 -0.549 27.673 1.00 94.06 216 ILE A C 1
ATOM 1682 O O . ILE A 1 216 ? -6.009 -1.217 28.709 1.00 94.06 216 ILE A O 1
ATOM 1686 N N . LYS A 1 217 ? -4.983 -0.003 27.109 1.00 91.25 217 LYS A N 1
ATOM 1687 C CA . LYS A 1 217 ? -3.598 -0.163 27.599 1.00 91.25 217 LYS A CA 1
ATOM 1688 C C . LYS A 1 217 ? -3.420 0.182 29.091 1.00 91.25 217 LYS A C 1
ATOM 1690 O O . LYS A 1 217 ? -2.737 -0.587 29.769 1.00 91.25 217 LYS A O 1
ATOM 1695 N N . PRO A 1 218 ? -4.045 1.246 29.646 1.00 94.38 218 PRO A N 1
ATOM 1696 C CA . PRO A 1 218 ? -3.896 1.602 31.062 1.00 94.38 218 PRO A CA 1
ATOM 1697 C C . PRO A 1 218 ? -4.562 0.625 32.045 1.00 94.38 218 PRO A C 1
ATOM 1699 O O . PRO A 1 218 ? -4.220 0.618 33.225 1.00 94.38 218 PRO A O 1
ATOM 1702 N N . TYR A 1 219 ? -5.521 -0.191 31.595 1.00 94.31 219 TYR A N 1
ATOM 1703 C CA . TYR A 1 219 ? -6.260 -1.104 32.472 1.00 94.31 219 TYR A CA 1
ATOM 1704 C C . TYR A 1 219 ? -5.439 -2.372 32.750 1.00 94.31 219 TYR A C 1
ATOM 1706 O O . TYR A 1 219 ? -4.831 -2.914 31.819 1.00 94.31 219 TYR A O 1
ATOM 1714 N N . PRO A 1 220 ? -5.431 -2.905 33.986 1.00 93.56 220 PRO A N 1
ATOM 1715 C CA . PRO A 1 220 ? -4.711 -4.138 34.298 1.00 93.56 220 PRO A CA 1
ATOM 1716 C C . PRO A 1 220 ? -5.292 -5.337 33.533 1.00 93.56 220 PRO A C 1
ATOM 1718 O O . PRO A 1 220 ? -6.496 -5.386 33.267 1.00 93.56 220 PRO A O 1
ATOM 1721 N N . LYS A 1 221 ? -4.429 -6.304 33.178 1.00 92.31 221 LYS A N 1
ATOM 1722 C CA . LYS A 1 221 ? -4.832 -7.561 32.518 1.00 92.31 221 LYS A CA 1
ATOM 1723 C C . LYS A 1 221 ? -5.916 -8.284 33.345 1.00 92.31 221 LYS A C 1
ATOM 1725 O O . LYS A 1 221 ? -5.987 -8.120 34.560 1.00 92.31 221 LYS A O 1
ATOM 1730 N N . GLY A 1 222 ? -6.754 -9.081 32.680 1.00 91.19 222 GLY A N 1
ATOM 1731 C CA . GLY A 1 222 ? -7.909 -9.755 33.288 1.00 91.19 222 GLY A CA 1
ATOM 1732 C C . GLY A 1 222 ? -9.227 -9.001 33.076 1.00 91.19 222 GLY A C 1
ATOM 1733 O O . GLY A 1 222 ? -9.406 -8.309 32.067 1.00 91.19 222 GLY A O 1
ATOM 1734 N N . ASP A 1 223 ? -10.155 -9.134 34.024 1.00 93.31 223 ASP A N 1
ATOM 1735 C CA . ASP A 1 223 ? -11.546 -8.680 33.866 1.00 93.31 223 ASP A CA 1
ATOM 1736 C C . ASP A 1 223 ? -11.684 -7.169 33.659 1.00 93.31 223 ASP A C 1
ATOM 1738 O O . ASP A 1 223 ? -12.539 -6.724 32.892 1.00 93.31 223 ASP A O 1
ATOM 1742 N N . ALA A 1 224 ? -10.817 -6.367 34.284 1.00 94.38 224 ALA A N 1
ATOM 1743 C CA . ALA A 1 224 ? -10.840 -4.913 34.138 1.00 94.38 224 ALA A CA 1
ATOM 1744 C C . ALA A 1 224 ? -10.584 -4.480 32.683 1.00 94.38 224 ALA A C 1
ATOM 1746 O O . ALA A 1 224 ? -11.366 -3.710 32.120 1.00 94.38 224 ALA A O 1
ATOM 1747 N N . ARG A 1 225 ? -9.531 -5.017 32.047 1.00 95.38 225 ARG A N 1
ATOM 1748 C CA . ARG A 1 225 ? -9.220 -4.740 30.636 1.00 95.38 225 ARG A CA 1
ATOM 1749 C C . ARG A 1 225 ? -10.264 -5.331 29.693 1.00 95.38 225 ARG A C 1
ATOM 1751 O O . ARG A 1 225 ? -10.615 -4.677 28.716 1.00 95.38 225 ARG A O 1
ATOM 1758 N N . LYS A 1 226 ? -10.806 -6.518 29.997 1.00 94.75 226 LYS A N 1
ATOM 1759 C CA . LYS A 1 226 ? -11.904 -7.109 29.214 1.00 94.75 226 LYS A CA 1
ATOM 1760 C C . LYS A 1 226 ? -13.149 -6.216 29.233 1.00 94.75 226 LYS A C 1
ATOM 1762 O O . LYS A 1 226 ? -13.695 -5.912 28.179 1.00 94.75 226 LYS A O 1
ATOM 1767 N N . LYS A 1 227 ? -13.553 -5.719 30.406 1.00 95.56 227 LYS A N 1
ATOM 1768 C CA . LYS A 1 227 ? -14.694 -4.802 30.545 1.00 95.56 227 LYS A CA 1
ATOM 1769 C C . LYS A 1 227 ? -14.464 -3.477 29.812 1.00 95.56 227 LYS A C 1
ATOM 1771 O O . LYS A 1 227 ? -15.378 -2.985 29.156 1.00 95.56 227 LYS A O 1
ATOM 1776 N N . ALA A 1 228 ? -13.255 -2.918 29.895 1.00 95.81 228 ALA A N 1
ATOM 1777 C CA . ALA A 1 228 ? -12.887 -1.716 29.147 1.00 95.81 228 ALA A CA 1
ATOM 1778 C C . ALA A 1 228 ? -12.930 -1.947 27.626 1.00 95.81 228 ALA A C 1
ATOM 1780 O O . ALA A 1 228 ? -13.417 -1.090 26.896 1.00 95.81 228 ALA A O 1
ATOM 1781 N N . CYS A 1 229 ? -12.483 -3.118 27.161 1.00 96.06 229 CYS A N 1
ATOM 1782 C CA . CYS A 1 229 ? -12.531 -3.508 25.754 1.00 96.06 229 CYS A CA 1
ATOM 1783 C C . CYS A 1 229 ? -13.961 -3.633 25.233 1.00 96.06 229 CYS A C 1
ATOM 1785 O O . CYS A 1 229 ? -14.269 -3.013 24.225 1.00 96.06 229 CYS A O 1
ATOM 1787 N N . LEU A 1 230 ? -14.844 -4.345 25.940 1.00 96.19 230 LEU A N 1
ATOM 1788 C CA . LEU A 1 230 ? -16.254 -4.459 25.551 1.00 96.19 230 LEU A CA 1
ATOM 1789 C C . LEU A 1 230 ? -16.950 -3.093 25.524 1.00 96.19 230 LEU A C 1
ATOM 1791 O O . LEU A 1 230 ? -17.718 -2.808 24.610 1.00 96.19 230 LEU A O 1
ATOM 1795 N N . LYS A 1 231 ? -16.637 -2.219 26.491 1.00 95.88 231 LYS A N 1
ATOM 1796 C CA . LYS A 1 231 ? -17.151 -0.846 26.498 1.00 95.88 231 LYS A CA 1
ATOM 1797 C C . LYS A 1 231 ? -16.677 -0.064 25.268 1.00 95.88 231 LYS A C 1
ATOM 1799 O O . LYS A 1 231 ? -17.508 0.495 24.566 1.00 95.88 231 LYS A O 1
ATOM 1804 N N . ALA A 1 232 ? -15.375 -0.051 24.989 1.00 95.88 232 ALA A N 1
ATOM 1805 C CA . ALA A 1 232 ? -14.829 0.659 23.832 1.00 95.88 232 ALA A CA 1
ATOM 1806 C C . ALA A 1 232 ? -15.347 0.081 22.503 1.00 95.88 232 ALA A C 1
ATOM 1808 O O . ALA A 1 232 ? -15.686 0.831 21.596 1.00 95.88 232 ALA A O 1
ATOM 1809 N N . LEU A 1 233 ? -15.478 -1.246 22.407 1.00 96.00 233 LEU A N 1
ATOM 1810 C CA . LEU A 1 233 ? -16.029 -1.918 21.234 1.00 96.00 233 LEU A CA 1
ATOM 1811 C C . LEU A 1 233 ? -17.489 -1.517 20.990 1.00 96.00 233 LEU A C 1
ATOM 1813 O O . LEU A 1 233 ? -17.858 -1.286 19.847 1.00 96.00 233 LEU A O 1
ATOM 1817 N N . SER A 1 234 ? -18.296 -1.363 22.047 1.00 94.88 234 SER A N 1
ATOM 1818 C CA . SER A 1 234 ? -19.702 -0.935 21.930 1.00 94.88 234 SER A CA 1
ATOM 1819 C C . SER A 1 234 ? -19.893 0.482 21.372 1.00 94.88 234 SER A C 1
ATOM 1821 O O . SER A 1 234 ? -20.995 0.830 20.952 1.00 94.88 234 SER A O 1
ATOM 1823 N N . GLU A 1 235 ? -18.838 1.301 21.362 1.00 94.19 235 GLU A N 1
ATOM 1824 C CA . GLU A 1 235 ? -18.859 2.653 20.795 1.00 94.19 235 GLU A CA 1
ATOM 1825 C C . GLU A 1 235 ? -18.533 2.656 19.287 1.00 94.19 235 GLU A C 1
ATOM 1827 O O . GLU A 1 235 ? -18.835 3.635 18.602 1.00 94.19 235 GLU A O 1
ATOM 1832 N N . VAL A 1 236 ? -17.972 1.560 18.755 1.00 94.69 236 VAL A N 1
ATOM 1833 C CA . VAL A 1 236 ? -17.618 1.415 17.335 1.00 94.69 236 VAL A CA 1
ATOM 1834 C C . VAL A 1 236 ? -18.861 1.171 16.486 1.00 94.69 236 VAL A C 1
ATOM 1836 O O . VAL A 1 236 ? -19.714 0.344 16.817 1.00 94.69 236 VAL A O 1
ATOM 1839 N N . LYS A 1 237 ? -18.950 1.849 15.339 1.00 90.88 237 LYS A N 1
ATOM 1840 C CA . LYS A 1 237 ? -20.094 1.734 14.425 1.00 90.88 237 LYS A CA 1
ATOM 1841 C C . LYS A 1 237 ? -19.677 1.239 13.050 1.00 90.88 237 LYS A C 1
ATOM 1843 O O . LYS A 1 237 ? -18.810 1.827 12.412 1.00 90.88 237 LYS A O 1
ATOM 1848 N N . LEU A 1 238 ? -20.360 0.198 12.581 1.00 92.56 238 LEU A N 1
ATOM 1849 C CA . LEU A 1 238 ? -20.318 -0.243 11.192 1.00 92.56 238 LEU A CA 1
ATOM 1850 C C . LEU A 1 238 ? -21.362 0.552 10.391 1.00 92.56 238 LEU A C 1
ATOM 1852 O O . LEU A 1 238 ? -22.560 0.321 10.532 1.00 92.56 238 LEU A O 1
ATOM 1856 N N . GLU A 1 239 ? -20.922 1.521 9.588 1.00 88.19 239 GLU A N 1
ATOM 1857 C CA . GLU A 1 239 ? -21.831 2.399 8.825 1.00 88.19 239 GLU A CA 1
ATOM 1858 C C . GLU A 1 239 ? -22.347 1.760 7.528 1.00 88.19 239 GLU A C 1
ATOM 1860 O O . GLU A 1 239 ? -23.462 2.037 7.088 1.00 88.19 239 GLU A O 1
ATOM 1865 N N . THR A 1 240 ? -21.536 0.905 6.906 1.00 88.31 240 THR A N 1
ATOM 1866 C CA . THR A 1 240 ? -21.848 0.204 5.656 1.00 88.31 240 THR A CA 1
ATOM 1867 C C . THR A 1 240 ? -21.110 -1.129 5.609 1.00 88.31 240 THR A C 1
ATOM 1869 O O . THR A 1 240 ? -20.105 -1.310 6.295 1.00 88.31 240 THR A O 1
ATOM 1872 N N . ILE A 1 241 ? -21.578 -2.041 4.755 1.00 88.50 241 ILE A N 1
ATOM 1873 C CA . ILE A 1 241 ? -20.833 -3.253 4.403 1.00 88.50 241 ILE A CA 1
ATOM 1874 C C . ILE A 1 241 ? -19.465 -2.837 3.857 1.00 88.50 241 ILE A C 1
ATOM 1876 O O . ILE A 1 241 ? -19.372 -1.960 2.993 1.00 88.50 241 ILE A O 1
ATOM 1880 N N . THR A 1 242 ? -18.424 -3.489 4.360 1.00 92.56 242 THR A N 1
ATOM 1881 C CA . THR A 1 242 ? -17.035 -3.325 3.923 1.00 92.56 242 THR A CA 1
ATOM 1882 C C . THR A 1 242 ? -16.345 -4.692 3.858 1.00 92.56 242 THR A C 1
ATOM 1884 O O . THR A 1 242 ? -17.003 -5.713 4.051 1.00 92.56 242 THR A O 1
ATOM 1887 N N . TYR A 1 243 ? -15.047 -4.744 3.572 1.00 93.06 243 TYR A N 1
ATOM 1888 C CA . TYR A 1 243 ? -14.234 -5.959 3.655 1.00 93.06 243 TYR A CA 1
ATOM 1889 C C . TYR A 1 243 ? -13.232 -5.890 4.815 1.00 93.06 243 TYR A C 1
ATOM 1891 O O . TYR A 1 243 ? -12.991 -4.829 5.389 1.00 93.06 243 TYR A O 1
ATOM 1899 N N . LEU A 1 244 ? -12.620 -7.026 5.156 1.00 91.69 244 LEU A N 1
ATOM 1900 C CA . LEU A 1 244 ? -11.489 -7.067 6.087 1.00 91.69 244 LEU A CA 1
ATOM 1901 C C . LEU A 1 244 ? -10.189 -6.649 5.372 1.00 91.69 244 LEU A C 1
ATOM 1903 O O . LEU A 1 244 ? -9.848 -7.272 4.368 1.00 91.69 244 LEU A O 1
ATOM 1907 N N . PRO A 1 245 ? -9.400 -5.679 5.875 1.00 90.69 245 PRO A N 1
ATOM 1908 C CA . PRO A 1 245 ? -8.163 -5.239 5.224 1.00 90.69 245 PRO A CA 1
ATOM 1909 C C . PRO A 1 245 ? -7.180 -6.384 4.960 1.00 90.69 245 PRO A C 1
ATOM 1911 O O . PRO A 1 245 ? -6.494 -6.390 3.944 1.00 90.69 245 PRO A O 1
ATOM 1914 N N . SER A 1 246 ? -7.147 -7.377 5.854 1.00 86.88 246 SER A N 1
ATOM 1915 C CA . SER A 1 246 ? -6.310 -8.577 5.750 1.00 86.88 246 SER A CA 1
ATOM 1916 C C . SER A 1 246 ? -6.864 -9.658 4.817 1.00 86.88 246 SER A C 1
ATOM 1918 O O . SER A 1 246 ? -6.120 -10.554 4.424 1.00 86.88 246 SER A O 1
ATOM 1920 N N . ASN A 1 247 ? -8.154 -9.604 4.484 1.00 90.12 247 ASN A N 1
ATOM 1921 C CA . ASN A 1 247 ? -8.807 -10.520 3.559 1.00 90.12 247 ASN A CA 1
ATOM 1922 C C . ASN A 1 247 ? -9.897 -9.775 2.766 1.00 90.12 247 ASN A C 1
ATOM 1924 O O . ASN A 1 247 ? -11.064 -9.797 3.169 1.00 90.12 247 ASN A O 1
ATOM 1928 N N . PRO A 1 248 ? -9.531 -9.128 1.646 1.00 88.38 248 PRO A N 1
ATOM 1929 C CA . PRO A 1 248 ? -10.460 -8.338 0.837 1.00 88.38 248 PRO A CA 1
ATOM 1930 C C . PRO A 1 248 ? -11.646 -9.122 0.258 1.00 88.38 248 PRO A C 1
ATOM 1932 O O . PRO A 1 248 ? -12.665 -8.525 -0.075 1.00 88.38 248 PRO A O 1
ATOM 1935 N N . GLU A 1 249 ? -11.538 -10.451 0.177 1.00 89.56 249 GLU A N 1
ATOM 1936 C CA . GLU A 1 249 ? -12.617 -11.340 -0.272 1.00 89.56 249 GLU A CA 1
ATOM 1937 C C . GLU A 1 249 ? -13.672 -11.592 0.823 1.00 89.56 249 GLU A C 1
ATOM 1939 O O . GLU A 1 249 ? -14.771 -12.074 0.544 1.00 89.56 249 GLU A O 1
ATOM 1944 N N . ALA A 1 250 ? -13.358 -11.286 2.088 1.00 93.38 250 ALA A N 1
ATOM 1945 C CA . ALA A 1 250 ? -14.275 -11.451 3.208 1.00 93.38 250 ALA A CA 1
ATOM 1946 C C . ALA A 1 250 ? -15.037 -10.153 3.490 1.00 93.38 250 ALA A C 1
ATOM 1948 O O . ALA A 1 250 ? -14.465 -9.169 3.964 1.00 93.38 250 ALA A O 1
ATOM 1949 N N . LEU A 1 251 ? -16.352 -10.184 3.261 1.00 92.12 251 LEU A N 1
ATOM 1950 C CA . LEU A 1 251 ? -17.252 -9.081 3.588 1.00 92.12 251 LEU A CA 1
ATOM 1951 C C . LEU A 1 251 ? -17.590 -9.067 5.082 1.00 92.12 251 LEU A C 1
ATOM 1953 O O . LEU A 1 251 ? -18.032 -10.066 5.653 1.00 92.12 251 LEU A O 1
ATOM 1957 N N . LEU A 1 252 ? -17.423 -7.903 5.699 1.00 92.81 252 LEU A N 1
ATOM 1958 C CA . LEU A 1 252 ? -17.832 -7.624 7.064 1.00 92.81 252 LEU A CA 1
ATOM 1959 C C . LEU A 1 252 ? -19.309 -7.214 7.073 1.00 92.81 252 LEU A C 1
ATOM 1961 O O . LEU A 1 252 ? -19.669 -6.134 6.601 1.00 92.81 252 LEU A O 1
ATOM 1965 N N . LEU A 1 253 ? -20.152 -8.102 7.601 1.00 91.81 253 LEU A N 1
ATOM 1966 C CA . LEU A 1 253 ? -21.602 -7.903 7.676 1.00 91.81 253 LEU A CA 1
ATOM 1967 C C . LEU A 1 253 ? -22.050 -7.298 9.009 1.00 91.81 253 LEU A C 1
ATOM 1969 O O . LEU A 1 253 ? -22.988 -6.508 9.024 1.00 91.81 253 LEU A O 1
ATOM 1973 N N . ASP A 1 254 ? -21.406 -7.686 10.111 1.00 92.44 254 ASP A N 1
ATOM 1974 C CA . ASP A 1 254 ? -21.740 -7.236 11.462 1.00 92.44 254 ASP A CA 1
ATOM 1975 C C . ASP A 1 254 ? -20.556 -7.464 12.421 1.00 92.44 254 ASP A C 1
ATOM 1977 O O . ASP A 1 254 ? -19.609 -8.189 12.096 1.00 92.44 254 ASP A O 1
ATOM 1981 N N . ILE A 1 255 ? -20.619 -6.857 13.607 1.00 93.06 255 ILE A N 1
ATOM 1982 C CA . ILE A 1 255 ? -19.635 -6.994 14.682 1.00 93.06 255 ILE A CA 1
ATOM 1983 C C . ILE A 1 255 ? -20.342 -7.527 15.929 1.00 93.06 255 ILE A C 1
ATOM 1985 O O . ILE A 1 255 ? -21.248 -6.898 16.466 1.00 93.06 255 ILE A O 1
ATOM 1989 N N . ASP A 1 256 ? -19.877 -8.659 16.461 1.00 93.88 256 ASP A N 1
ATOM 1990 C CA . ASP A 1 256 ? -20.332 -9.116 17.774 1.00 93.88 256 ASP A CA 1
ATOM 1991 C C . ASP A 1 256 ? -19.657 -8.304 18.891 1.00 93.88 256 ASP A C 1
ATOM 1993 O O . ASP A 1 256 ? -18.576 -8.638 19.393 1.00 93.88 256 ASP A O 1
ATOM 1997 N N . TYR A 1 257 ? -20.346 -7.246 19.312 1.00 93.44 257 TYR A N 1
ATOM 1998 C CA . TYR A 1 257 ? -19.943 -6.331 20.381 1.00 93.44 257 TYR A CA 1
ATOM 1999 C C . TYR A 1 257 ? -19.761 -6.989 21.757 1.00 93.44 257 TYR A C 1
ATOM 2001 O O . TYR A 1 257 ? -19.156 -6.393 22.651 1.00 93.44 257 TYR A O 1
ATOM 2009 N N . SER A 1 258 ? -20.261 -8.213 21.948 1.00 91.12 258 SER A N 1
ATOM 2010 C CA . SER A 1 258 ? -20.156 -8.957 23.208 1.00 91.12 258 SER A CA 1
ATOM 2011 C C . SER A 1 258 ? -18.945 -9.899 23.268 1.00 91.12 258 SER A C 1
ATOM 2013 O O . SER A 1 258 ? -18.597 -10.398 24.342 1.00 91.12 258 SER A O 1
ATOM 2015 N N . SER A 1 259 ? -18.265 -10.104 22.135 1.00 90.69 259 SER A N 1
ATOM 2016 C CA . SER A 1 259 ? -17.205 -11.113 21.977 1.00 90.69 259 SER A CA 1
ATOM 2017 C C . SER A 1 259 ? -15.774 -10.599 22.206 1.00 90.69 259 SER A C 1
ATOM 2019 O O . SER A 1 259 ? -14.833 -11.394 22.310 1.00 90.69 259 SER A O 1
ATOM 2021 N N . GLY A 1 260 ? -15.589 -9.278 22.315 1.00 88.81 260 GLY A N 1
ATOM 2022 C CA . GLY A 1 260 ? -14.276 -8.630 22.382 1.00 88.81 260 GLY A CA 1
ATOM 2023 C C . GLY A 1 260 ? -13.371 -9.186 23.489 1.00 88.81 260 GLY A C 1
ATOM 2024 O O . GLY A 1 260 ? -13.676 -9.084 24.680 1.00 88.81 260 GLY A O 1
ATOM 2025 N N . THR A 1 261 ? -12.227 -9.756 23.096 1.00 90.12 261 THR A N 1
ATOM 2026 C CA . THR A 1 261 ? -11.251 -10.348 24.022 1.00 90.12 261 THR A CA 1
ATOM 2027 C C . THR A 1 261 ? -9.852 -9.781 23.765 1.00 90.12 261 THR A C 1
ATOM 2029 O O . THR A 1 261 ? -9.254 -10.082 22.733 1.00 90.12 261 THR A O 1
ATOM 2032 N N . PRO A 1 262 ? -9.295 -8.979 24.693 1.00 87.00 262 PRO A N 1
ATOM 2033 C CA . PRO A 1 262 ? -7.934 -8.468 24.575 1.00 87.00 262 PRO A CA 1
ATOM 2034 C C . PRO A 1 262 ? -6.893 -9.589 24.557 1.00 87.00 262 PRO A C 1
ATOM 2036 O O . PRO A 1 262 ? -6.968 -10.537 25.348 1.00 87.00 262 PRO A O 1
ATOM 2039 N N . MET A 1 263 ? -5.881 -9.432 23.705 1.00 79.38 263 MET A N 1
ATOM 2040 C CA . MET A 1 263 ? -4.730 -10.329 23.664 1.00 79.38 263 MET A CA 1
ATOM 2041 C C . MET A 1 263 ? -3.954 -10.283 24.994 1.00 79.38 263 MET A C 1
ATOM 2043 O O . MET A 1 263 ? -3.866 -9.241 25.648 1.00 79.38 263 MET A O 1
ATOM 2047 N N . GLN A 1 264 ? -3.435 -11.439 25.423 1.00 69.50 264 GLN A N 1
ATOM 2048 C CA . GLN A 1 264 ? -2.816 -11.616 26.746 1.00 69.50 264 GLN A CA 1
ATOM 2049 C C . GLN A 1 264 ? -1.312 -11.319 26.784 1.00 69.50 264 GLN A C 1
ATOM 2051 O O . GLN A 1 264 ? -0.752 -11.246 27.882 1.00 69.50 264 GLN A O 1
ATOM 2056 N N . SER A 1 265 ? -0.666 -11.158 25.625 1.00 58.75 265 SER A N 1
ATOM 2057 C CA . SER A 1 265 ? 0.764 -10.841 25.494 1.00 58.75 265 SER A CA 1
ATOM 2058 C C . SER A 1 265 ? 1.076 -9.460 26.057 1.00 58.75 265 SER A C 1
ATOM 2060 O O . SER A 1 265 ? 0.412 -8.494 25.627 1.00 58.75 265 SER A O 1
#

Solvent-accessible surface area (backbone atoms only — not comparable to full-atom values): 16280 Å² total; per-residue (Å²): 100,62,87,82,42,47,79,84,43,29,80,42,43,84,50,46,74,65,47,68,76,46,94,69,67,78,70,58,75,74,39,43,77,55,56,65,72,60,29,54,42,38,46,30,67,84,82,38,79,74,42,74,65,54,36,51,36,22,52,55,40,55,70,71,54,56,68,77,66,48,61,81,41,41,72,60,56,60,58,30,47,72,58,41,77,60,60,38,77,74,73,57,83,70,56,76,79,73,72,73,78,84,78,80,77,85,73,96,67,96,71,91,76,82,78,80,76,78,84,75,73,84,82,74,82,70,81,88,89,71,96,78,60,52,16,57,52,52,52,46,52,40,52,48,24,76,76,30,68,68,51,30,52,54,46,43,56,53,38,64,67,53,26,26,76,43,95,84,67,76,45,64,27,94,71,37,25,70,59,45,52,51,47,44,52,56,39,56,71,68,45,51,76,70,58,34,53,50,50,54,53,46,52,52,41,54,51,54,61,58,47,42,60,65,72,32,60,87,43,57,86,60,69,62,23,34,53,46,39,29,54,52,46,62,74,60,68,85,89,64,80,40,55,38,92,92,41,74,89,44,73,44,85,79,76,72,50,87,68,54,71,76,80,90,126

Mean predicted aligned error: 10.67 Å

pLDDT: mean 80.16, std 23.19, range [24.47, 97.69]

InterPro domains:
  IPR001263 Phosphoinositide 3-kinase, accessory (PIK) domain [PF00613] (23-189)
  IPR001263 Phosphoinositide 3-kinase, accessory (PIK) domain [PS51545] (1-183)
  IPR001263 Phosphoinositide 3-kinase, accessory (PIK) domain [SM00145] (1-196)
  IPR015433 Phosphatidylinositol 3-/4-kinase [PTHR10048] (12-265)
  IPR016024 Armadillo-type fold [SSF48371] (4-183)
  IPR042236 Phosphoinositide 3-kinase, accessory (PIK) domain superfamily [G3DSA:1.25.40.70] (5-194)

Sequence (265 aa):
MVRLQPEAVSHMPEALPIFLRDSSIAHVLTWAICSPTMALSLLTPRQYPLHPVTVQYAVQVLRSYSSDVLLMYIPQLVQAVRHDTVGGSINVINYLTVNLPAVSFMSSSGTQLLAACVHRNPASQGSLLTGDKMGYVAELIIWLGHHSQLLAHQLIWNMETNMYADEDSKNKDPVLFDALNEIVKKTVNQLEGAARRFHEAEFSLFHQLTAISGTIKPYPKGDARKKACLKALSEVKLETITYLPSNPEALLLDIDYSSGTPMQS

Radius of gyration: 23.23 Å; Cα contacts (8 Å, |Δi|>4): 251; chains: 1; bounding box: 49×41×70 Å

Nearest PDB structures (foldseek):
  9bax-assembly1_A  TM=8.566E-01  e=8.111E-12  Homo sapiens
  6bq1-assembly1_E  TM=8.573E-01  e=4.242E-11  Homo sapiens
  6bq1-assembly1_A  TM=8.575E-01  e=6.490E-11  Homo sapiens

Secondary structure (DSSP, 8-state):
-TTT-GGGTTT-GGGHHHHTTSS--TTGGGSPP--HHHHHHHSSTTTS---HHHHHHHHHHHHTS-HHHHHTTHHHHHHHGGG--SB----GGGTTTT---------SS------------GGG-----SS---BHHHHHHHHHHHH-HHHHHHHHHHHHHHSBSSTTS-SB-TTTHHHHHHHHHHHHHH--HHHHHHHHHHHHHHHHHHHHHHHHTTSPTTHHHHHHHHHHHHT----S-EEETTEEEEEE----TT-------